Protein AF-I0Z6I1-F1 (afdb_monomer_lite)

Secondary structure (DSSP, 8-state):
-TTTTTHHHHHHH-TT--EEEETTTHHHHTTSS-GGGS--SSHHHHHHHHHSPP------GGGEEEEPPPS---S--TT-----EEEGGG-EETTSPPPTTSPPTTTEEEEE-TTSSTT-EEEEETTTTEEE-TTSSEEE--B-TTS-B---EEEPPPGGG-S-HHHHHHHHHHHHTS--SEE--SSBSSS-EEHHHHHHHHHHHTSTTSTT-

InterPro domains:
  IPR036866 Ribonuclease Z/Hydroxyacylglutathione hydrolase-like [G3DSA:3.60.15.10] (1-207)
  IPR036866 Ribonuclease Z/Hydroxyacylglutathione hydrolase-like [SSF56281] (2-192)

Organism: Coccomyxa subellipsoidea (strain C-169) (NCBI:txid574566)

Sequence (213 aa):
MDHVGSLPALLEAFPQAQVAMHILEAPYAVGGVSYAAVPADNWAYTIMHRLAPDTHLHLPVHRLLFLALKEDRTRLELTSFLCERGDVSEAKGAAGQAPAWVPPAGLLEYVHVPGHSPGHVAFLHRPSSSLLPADVIVNIGGGGYFGLHTPPKLGLPPAGSTYNLTQEASDWRALAELDFATAYPSHDVGTGVPKAAIVTFAKKLASPATLIS

Structure (mmCIF, N/CA/C/O backbone):
data_AF-I0Z6I1-F1
#
_entry.id   AF-I0Z6I1-F1
#
loop_
_atom_site.group_PDB
_atom_site.id
_atom_site.type_symbol
_atom_site.label_atom_id
_atom_site.label_alt_id
_atom_site.label_comp_id
_atom_site.label_asym_id
_atom_site.label_entity_id
_atom_site.label_seq_id
_atom_site.pdbx_PDB_ins_code
_atom_site.Cartn_x
_atom_site.Cartn_y
_atom_site.Cartn_z
_atom_site.occupancy
_atom_site.B_iso_or_equiv
_atom_site.auth_seq_id
_atom_site.auth_comp_id
_atom_site.auth_asym_id
_atom_site.auth_atom_id
_atom_site.pdbx_PDB_model_num
ATOM 1 N N . MET A 1 1 ? -2.847 11.900 -1.806 1.00 61.81 1 MET A N 1
ATOM 2 C CA . MET A 1 1 ? -4.023 12.724 -1.394 1.00 61.81 1 MET A CA 1
ATOM 3 C C . MET A 1 1 ? -5.323 12.059 -1.825 1.00 61.81 1 MET A C 1
ATOM 5 O O . MET A 1 1 ? -6.193 11.781 -1.008 1.00 61.81 1 MET A O 1
ATOM 9 N N . ASP A 1 2 ? -5.417 11.791 -3.119 1.00 84.44 2 ASP A N 1
ATOM 10 C CA . ASP A 1 2 ? -6.297 10.847 -3.809 1.00 84.44 2 ASP A CA 1
ATOM 11 C C . ASP A 1 2 ? -6.726 9.582 -3.050 1.00 84.44 2 ASP A C 1
ATOM 13 O O . ASP A 1 2 ? -7.875 9.180 -3.212 1.00 84.44 2 ASP A O 1
ATOM 17 N N . HIS A 1 3 ? -5.893 8.984 -2.193 1.00 88.44 3 HIS A N 1
ATOM 18 C CA . HIS A 1 3 ? -6.286 7.770 -1.450 1.00 88.44 3 HIS A CA 1
ATOM 19 C C . HIS A 1 3 ? -7.022 8.015 -0.125 1.00 88.44 3 HIS A C 1
ATOM 21 O O . HIS A 1 3 ? -7.664 7.105 0.394 1.00 88.44 3 HIS A O 1
ATOM 27 N N . VAL A 1 4 ? -6.956 9.231 0.428 1.00 89.69 4 VAL A N 1
ATOM 28 C CA . VAL A 1 4 ? -7.528 9.557 1.753 1.00 89.69 4 VAL A CA 1
ATOM 29 C C . VAL A 1 4 ? -8.513 10.726 1.728 1.00 89.69 4 VAL A C 1
ATOM 31 O O . VAL A 1 4 ? -9.199 10.973 2.718 1.00 89.69 4 VAL A O 1
ATOM 34 N N . GLY A 1 5 ? -8.626 11.440 0.604 1.00 87.31 5 GLY A N 1
ATOM 35 C CA . GLY A 1 5 ? -9.435 12.657 0.494 1.00 87.31 5 GLY A CA 1
ATOM 36 C C . GLY A 1 5 ? -10.934 12.458 0.749 1.00 87.31 5 GLY A C 1
ATOM 37 O O . GLY A 1 5 ? -11.604 13.385 1.195 1.00 87.31 5 GLY A O 1
ATOM 38 N N . SER A 1 6 ? -11.469 11.253 0.524 1.00 90.94 6 SER A N 1
ATOM 39 C CA . SER A 1 6 ? -12.877 10.927 0.796 1.00 90.94 6 SER A CA 1
ATOM 40 C C . SER A 1 6 ? -13.153 10.508 2.244 1.00 90.94 6 SER A C 1
ATOM 42 O O . SER A 1 6 ? -14.321 10.404 2.625 1.00 90.94 6 SER A O 1
ATOM 44 N N . LEU A 1 7 ? -12.119 10.275 3.065 1.00 92.56 7 LEU A N 1
ATOM 45 C CA . LEU A 1 7 ? -12.288 9.729 4.414 1.00 92.56 7 LEU A CA 1
ATOM 46 C C . LEU A 1 7 ? -13.206 10.573 5.308 1.00 92.56 7 LEU A C 1
ATOM 48 O O . LEU A 1 7 ? -14.063 9.967 5.947 1.00 92.56 7 LEU A O 1
ATOM 52 N N . PRO A 1 8 ? -13.120 11.919 5.358 1.00 91.06 8 PRO A N 1
ATOM 53 C CA . PRO A 1 8 ? -14.021 12.704 6.203 1.00 91.06 8 PRO A CA 1
ATOM 54 C C . PRO A 1 8 ? -15.501 12.454 5.882 1.00 91.06 8 PRO A C 1
ATOM 56 O O . PRO A 1 8 ? -16.279 12.141 6.782 1.00 91.06 8 PRO A O 1
ATOM 59 N N . ALA A 1 9 ? -15.866 12.487 4.596 1.00 92.75 9 ALA A N 1
ATOM 60 C CA . ALA A 1 9 ? -17.236 12.246 4.145 1.00 92.75 9 ALA A CA 1
ATOM 61 C C . ALA A 1 9 ? -17.689 10.798 4.403 1.00 92.75 9 ALA A C 1
ATOM 63 O O . ALA A 1 9 ? -18.827 10.556 4.803 1.00 92.75 9 ALA A O 1
ATOM 64 N N . LEU A 1 10 ? -16.795 9.818 4.222 1.00 94.00 10 LEU A N 1
ATOM 65 C CA . LEU A 1 10 ? -17.096 8.416 4.519 1.00 94.00 10 LEU A CA 1
ATOM 66 C C . LEU A 1 10 ? -17.299 8.177 6.019 1.00 94.00 10 LEU A C 1
ATOM 68 O O . LEU A 1 10 ? -18.205 7.446 6.401 1.00 94.00 10 LEU A O 1
ATOM 72 N N . LEU A 1 11 ? -16.494 8.788 6.888 1.00 93.88 11 LEU A N 1
ATOM 73 C CA . LEU A 1 11 ? -16.623 8.612 8.337 1.00 93.88 11 LEU A CA 1
ATOM 74 C C . LEU A 1 11 ? -17.863 9.301 8.915 1.00 93.88 11 LEU A C 1
ATOM 76 O O . LEU A 1 11 ? -18.354 8.848 9.956 1.00 93.88 11 LEU A O 1
ATOM 80 N N . GLU A 1 12 ? -18.351 10.353 8.252 1.00 93.75 12 GLU A N 1
ATOM 81 C CA . GLU A 1 12 ? -19.650 10.979 8.513 1.00 93.75 12 GLU A CA 1
ATOM 82 C C . GLU A 1 12 ? -20.804 10.061 8.079 1.00 93.75 12 GLU A C 1
ATOM 84 O O . GLU A 1 12 ? -21.697 9.778 8.876 1.00 93.75 12 GLU A O 1
ATOM 89 N N . ALA A 1 13 ? -20.753 9.527 6.853 1.00 96.50 13 ALA A N 1
ATOM 90 C CA . ALA A 1 13 ? -21.785 8.634 6.318 1.00 96.50 13 ALA A CA 1
ATOM 91 C C . ALA A 1 13 ? -21.837 7.263 7.020 1.00 96.50 13 ALA A C 1
ATOM 93 O O . ALA A 1 13 ? -22.903 6.655 7.125 1.00 96.50 13 ALA A O 1
ATOM 94 N N . PHE A 1 14 ? -20.698 6.782 7.527 1.00 94.44 14 PHE A N 1
ATOM 95 C CA . PHE A 1 14 ? -20.559 5.506 8.228 1.00 94.44 14 PHE A CA 1
ATOM 96 C C . PHE A 1 14 ? -19.964 5.723 9.626 1.00 94.44 14 PHE A C 1
ATOM 98 O O . PHE A 1 14 ? -18.771 5.488 9.838 1.00 94.44 14 PHE A O 1
ATOM 105 N N . PRO A 1 15 ? -20.774 6.124 10.626 1.00 91.44 15 PRO A N 1
ATOM 106 C CA . PRO A 1 15 ? -20.277 6.506 11.952 1.00 91.44 15 PRO A CA 1
ATOM 107 C C . PRO A 1 15 ? -19.523 5.404 12.708 1.00 91.44 15 PRO A C 1
ATOM 109 O O . PRO A 1 15 ? -18.727 5.700 13.595 1.00 91.44 15 PRO A O 1
ATOM 112 N N . GLN A 1 16 ? -19.761 4.136 12.363 1.00 89.25 16 GLN A N 1
ATOM 113 C CA . GLN A 1 16 ? -19.104 2.979 12.978 1.00 89.25 16 GLN A CA 1
ATOM 114 C C . GLN A 1 16 ? -17.837 2.525 12.239 1.00 89.25 16 GLN A C 1
ATOM 116 O O . GLN A 1 16 ? -17.086 1.712 12.774 1.00 89.25 16 GLN A O 1
ATOM 121 N N . ALA A 1 17 ? -17.583 3.027 11.025 1.00 90.75 17 ALA A N 1
ATOM 122 C CA . ALA A 1 17 ? -16.398 2.646 10.261 1.00 90.75 17 ALA A CA 1
ATOM 123 C C . ALA A 1 17 ? -15.128 3.131 10.968 1.00 90.75 17 ALA A C 1
ATOM 125 O O . ALA A 1 17 ? -15.103 4.241 11.498 1.00 90.75 17 ALA A O 1
ATOM 126 N N . GLN A 1 18 ? -14.062 2.338 10.948 1.00 91.19 18 GLN A N 1
ATOM 127 C CA . GLN A 1 18 ? -12.739 2.772 11.403 1.00 91.19 18 GLN A CA 1
ATOM 128 C C . GLN A 1 18 ? -11.749 2.647 10.247 1.00 91.19 18 GLN A C 1
ATOM 130 O O . GLN A 1 18 ? -11.996 1.936 9.273 1.00 91.19 18 GLN A O 1
ATOM 135 N N . VAL A 1 19 ? -10.637 3.362 10.353 1.00 92.31 19 VAL A N 1
ATOM 136 C CA . VAL A 1 19 ? -9.602 3.439 9.324 1.00 92.31 19 VAL A CA 1
ATOM 137 C C . VAL A 1 19 ? -8.389 2.665 9.809 1.00 92.31 19 VAL A C 1
ATOM 139 O O . VAL A 1 19 ? -7.773 3.047 10.802 1.00 92.31 19 VAL A O 1
ATOM 142 N N . ALA A 1 20 ? -8.052 1.583 9.112 1.00 92.06 20 ALA A N 1
ATOM 143 C CA . ALA A 1 20 ? -6.794 0.881 9.324 1.00 92.06 20 ALA A CA 1
ATOM 144 C C . ALA A 1 20 ? -5.672 1.569 8.537 1.00 92.06 20 ALA A C 1
ATOM 146 O O . ALA A 1 20 ? -5.826 1.830 7.346 1.00 92.06 20 ALA A O 1
ATOM 147 N N . MET A 1 21 ? -4.554 1.863 9.197 1.00 92.19 21 MET A N 1
ATOM 148 C CA . MET A 1 21 ? -3.367 2.459 8.579 1.00 92.19 21 MET A CA 1
ATOM 149 C C . MET A 1 21 ? -2.099 2.050 9.323 1.00 92.19 21 MET A C 1
ATOM 151 O O . MET A 1 21 ? -2.151 1.636 10.482 1.00 92.19 21 MET A O 1
ATOM 155 N N . HIS A 1 22 ? -0.946 2.200 8.680 1.00 92.75 22 HIS A N 1
ATOM 156 C CA . HIS A 1 22 ? 0.326 2.039 9.369 1.00 92.75 22 HIS A CA 1
ATOM 157 C C . HIS A 1 22 ? 0.535 3.148 10.403 1.00 92.75 22 HIS A C 1
ATOM 159 O O . HIS A 1 22 ? 0.185 4.306 10.167 1.00 92.75 22 HIS A O 1
ATOM 165 N N . ILE A 1 23 ? 1.163 2.818 11.533 1.00 90.31 23 ILE A N 1
ATOM 166 C CA . ILE A 1 23 ? 1.409 3.788 12.610 1.00 90.31 23 ILE A CA 1
ATOM 167 C C . ILE A 1 23 ? 2.234 5.003 12.152 1.00 90.31 23 ILE A C 1
ATOM 169 O O . ILE A 1 23 ? 2.023 6.108 12.644 1.00 90.31 23 ILE A O 1
ATOM 173 N N . LEU A 1 24 ? 3.129 4.823 11.174 1.00 91.62 24 LEU A N 1
ATOM 174 C CA . LEU A 1 24 ? 3.938 5.918 10.621 1.00 91.62 24 LEU A CA 1
ATOM 175 C C . LEU A 1 24 ? 3.134 6.896 9.753 1.00 91.62 24 LEU A C 1
ATOM 177 O O . LEU A 1 24 ? 3.597 8.012 9.538 1.00 91.62 24 LEU A O 1
ATOM 181 N N . GLU A 1 25 ? 1.936 6.515 9.302 1.00 91.88 25 GLU A N 1
ATOM 182 C CA . GLU A 1 25 ? 1.050 7.409 8.548 1.00 91.88 25 GLU A CA 1
ATOM 183 C C . GLU A 1 25 ? 0.168 8.261 9.471 1.00 91.88 25 GLU A C 1
ATOM 185 O O . GLU A 1 25 ? -0.295 9.342 9.101 1.00 91.88 25 GLU A O 1
ATOM 190 N N . ALA A 1 26 ? -0.029 7.803 10.711 1.00 90.12 26 ALA A N 1
ATOM 191 C CA . ALA A 1 26 ? -0.922 8.432 11.675 1.00 90.12 26 ALA A CA 1
ATOM 192 C C . ALA A 1 26 ? -0.645 9.930 11.910 1.00 90.12 26 ALA A C 1
ATOM 194 O O . ALA A 1 26 ? -1.614 10.691 11.912 1.00 90.12 26 ALA A O 1
ATOM 195 N N . PRO A 1 27 ? 0.615 10.404 12.060 1.00 90.44 27 PRO A N 1
ATOM 196 C CA . PRO A 1 27 ? 0.889 11.823 12.297 1.00 90.44 27 PRO A CA 1
ATOM 197 C C . PRO A 1 27 ? 0.387 12.747 11.180 1.00 90.44 27 PRO A C 1
ATOM 199 O O . PRO A 1 27 ? -0.021 13.873 11.465 1.00 90.44 27 PRO A O 1
ATOM 202 N N . TYR A 1 28 ? 0.372 12.272 9.932 1.00 90.62 28 TYR A N 1
ATOM 203 C CA . TYR A 1 28 ? -0.129 13.023 8.778 1.00 90.62 28 TYR A CA 1
ATOM 204 C C . TYR A 1 28 ? -1.659 12.992 8.716 1.00 90.62 28 TYR A C 1
ATOM 206 O O . TYR A 1 28 ? -2.303 14.004 8.453 1.00 90.62 28 TYR A O 1
ATOM 214 N N . ALA A 1 29 ? -2.261 11.842 9.031 1.00 89.94 29 ALA A N 1
ATOM 215 C CA . ALA A 1 29 ? -3.707 11.659 8.964 1.00 89.94 29 ALA A CA 1
ATOM 216 C C . ALA A 1 29 ? -4.491 12.415 10.055 1.00 89.94 29 ALA A C 1
ATOM 218 O O . ALA A 1 29 ? -5.668 12.731 9.868 1.00 89.94 29 ALA A O 1
ATOM 219 N N . VAL A 1 30 ? -3.861 12.689 11.201 1.00 90.38 30 VAL A N 1
ATOM 220 C CA . VAL A 1 30 ? -4.473 13.436 12.319 1.00 90.38 30 VAL A CA 1
ATOM 221 C C . VAL A 1 30 ? -4.145 14.934 12.296 1.00 90.38 30 VAL A C 1
ATOM 223 O O . VAL A 1 30 ? -4.579 15.658 13.190 1.00 90.38 30 VAL A O 1
ATOM 226 N N . GLY A 1 31 ? -3.384 15.397 11.298 1.00 83.31 31 GLY A N 1
ATOM 227 C CA . GLY A 1 31 ? -3.042 16.809 11.111 1.00 83.31 31 GLY A CA 1
ATOM 228 C C . GLY A 1 31 ? -1.860 17.291 11.955 1.00 83.31 31 GLY A C 1
ATOM 229 O O . GLY A 1 31 ? -1.688 18.493 12.144 1.00 83.31 31 GLY A O 1
ATOM 230 N N . GLY A 1 32 ? -1.048 16.373 12.488 1.00 82.19 32 GLY A N 1
ATOM 231 C CA . GLY A 1 32 ? 0.099 16.700 13.338 1.00 82.19 32 GLY A CA 1
ATOM 232 C C . GLY A 1 32 ? 1.390 17.008 12.573 1.00 82.19 32 GLY A C 1
ATOM 233 O O . GLY A 1 32 ? 2.260 17.692 13.112 1.00 82.19 32 GLY A O 1
ATOM 234 N N . VAL A 1 33 ? 1.541 16.502 11.343 1.00 87.50 33 VAL A N 1
ATOM 235 C CA . VAL A 1 33 ? 2.766 16.629 10.533 1.00 87.50 33 VAL A CA 1
ATOM 236 C C . VAL A 1 33 ? 2.420 16.849 9.060 1.00 87.50 33 VAL A C 1
ATOM 238 O O . VAL A 1 33 ? 1.431 16.322 8.559 1.00 87.50 33 VAL A O 1
ATOM 241 N N . SER A 1 34 ? 3.269 17.614 8.373 1.00 89.38 34 SER A N 1
ATOM 242 C CA . SER A 1 34 ? 3.192 17.876 6.935 1.00 89.38 34 SER A CA 1
ATOM 243 C C . SER A 1 34 ? 4.067 16.923 6.125 1.00 89.38 34 SER A C 1
ATOM 245 O O . SER A 1 34 ? 5.235 16.722 6.471 1.00 89.38 34 SER A O 1
ATOM 247 N N . TYR A 1 35 ? 3.575 16.437 4.981 1.00 88.94 35 TYR A N 1
ATOM 248 C CA . TYR A 1 35 ? 4.409 15.688 4.027 1.00 88.94 35 TYR A CA 1
ATOM 249 C C . TYR A 1 35 ? 5.548 16.534 3.439 1.00 88.94 35 TYR A C 1
ATOM 251 O O . TYR A 1 35 ? 6.587 15.991 3.060 1.00 88.94 35 TYR A O 1
ATOM 259 N N . ALA A 1 36 ? 5.410 17.865 3.425 1.00 87.94 36 ALA A N 1
ATOM 260 C CA . ALA A 1 36 ? 6.463 18.779 2.982 1.00 87.94 36 ALA A CA 1
ATOM 261 C C . ALA A 1 36 ? 7.688 18.797 3.915 1.00 87.94 36 ALA A C 1
ATOM 263 O O . ALA A 1 36 ? 8.760 19.257 3.517 1.00 87.94 36 ALA A O 1
ATOM 264 N N . ALA A 1 37 ? 7.540 18.305 5.151 1.00 88.00 37 ALA A N 1
ATOM 265 C CA . ALA A 1 37 ? 8.626 18.191 6.120 1.00 88.00 37 ALA A CA 1
ATOM 266 C C . ALA A 1 37 ? 9.401 16.863 6.015 1.00 88.00 37 ALA A C 1
ATOM 268 O O . ALA A 1 37 ? 10.413 16.700 6.697 1.00 88.00 37 ALA A O 1
ATOM 269 N N . VAL A 1 38 ? 8.950 15.920 5.179 1.00 88.94 38 VAL A N 1
ATOM 270 C CA . VAL A 1 38 ? 9.604 14.618 5.006 1.00 88.94 38 VAL A CA 1
ATOM 271 C C . VAL A 1 38 ? 10.909 14.795 4.219 1.00 88.94 38 VAL A C 1
ATOM 273 O O . VAL A 1 38 ? 10.877 15.332 3.109 1.00 88.94 38 VAL A O 1
ATOM 276 N N . PRO A 1 39 ? 12.066 14.349 4.747 1.00 89.75 39 PRO A N 1
ATOM 277 C CA . PRO A 1 39 ? 13.317 14.363 3.997 1.00 89.75 39 PRO A CA 1
ATOM 278 C C . PRO A 1 39 ? 13.224 13.441 2.779 1.00 89.75 39 PRO A C 1
ATOM 280 O O . PRO A 1 39 ? 13.029 12.238 2.939 1.00 89.75 39 PRO A O 1
ATOM 283 N N . ALA A 1 40 ? 13.380 13.998 1.578 1.00 90.00 40 ALA A N 1
ATOM 284 C CA . ALA A 1 40 ? 13.278 13.260 0.322 1.00 90.00 40 ALA A CA 1
ATOM 285 C C . ALA A 1 40 ? 14.647 13.017 -0.331 1.00 90.00 40 ALA A C 1
ATOM 287 O O . ALA A 1 40 ? 15.552 13.847 -0.221 1.00 90.00 40 ALA A O 1
ATOM 288 N N . ASP A 1 41 ? 14.780 11.903 -1.055 1.00 90.75 41 ASP A N 1
ATOM 289 C CA . ASP A 1 41 ? 15.973 11.565 -1.846 1.00 90.75 41 ASP A CA 1
ATOM 290 C C . ASP A 1 41 ? 15.975 12.209 -3.243 1.00 90.75 41 ASP A C 1
ATOM 292 O O . ASP A 1 41 ? 16.955 12.110 -3.983 1.00 90.75 41 ASP A O 1
ATOM 296 N N . ASN A 1 42 ? 14.891 12.904 -3.600 1.00 87.00 42 ASN A N 1
ATOM 297 C CA . ASN A 1 42 ? 14.725 13.547 -4.891 1.00 87.00 42 ASN A CA 1
ATOM 298 C C . ASN A 1 42 ? 14.171 14.976 -4.772 1.00 87.00 42 ASN A C 1
ATOM 300 O O . ASN A 1 42 ? 13.368 15.335 -3.904 1.00 87.00 42 ASN A O 1
ATOM 304 N N . TRP A 1 43 ? 14.633 15.828 -5.686 1.00 89.50 43 TRP A N 1
ATOM 305 C CA . TRP A 1 43 ? 14.298 17.249 -5.694 1.00 89.50 43 TRP A CA 1
ATOM 306 C C . TRP A 1 43 ? 12.864 17.509 -6.172 1.00 89.50 43 TRP A C 1
ATOM 308 O O . TRP A 1 43 ? 12.259 18.493 -5.750 1.00 89.50 43 TRP A O 1
ATOM 318 N N . ALA A 1 44 ? 12.323 16.639 -7.034 1.00 91.12 44 ALA A N 1
ATOM 319 C CA . ALA A 1 44 ? 10.994 16.796 -7.615 1.00 91.12 44 ALA A CA 1
ATOM 320 C C . ALA A 1 44 ? 9.919 16.791 -6.522 1.00 91.12 44 ALA A C 1
ATOM 322 O O . ALA A 1 44 ? 9.118 17.723 -6.462 1.00 91.12 44 ALA A O 1
ATOM 323 N N . TYR A 1 45 ? 9.970 15.813 -5.612 1.00 90.81 45 TYR A N 1
ATOM 324 C CA . TYR A 1 45 ? 9.120 15.763 -4.424 1.00 90.81 45 TYR A CA 1
ATOM 325 C C . TYR A 1 45 ? 9.251 17.031 -3.577 1.00 90.81 45 TYR A C 1
ATOM 327 O O . TYR A 1 45 ? 8.259 17.687 -3.257 1.00 90.81 45 TYR A O 1
ATOM 335 N N . THR A 1 46 ? 10.493 17.424 -3.266 1.00 89.06 46 THR A N 1
ATOM 336 C CA . THR A 1 46 ? 10.775 18.591 -2.415 1.00 89.06 46 THR A CA 1
ATOM 337 C C . THR A 1 46 ? 10.167 19.876 -2.982 1.00 89.06 46 THR A C 1
ATOM 339 O O . THR A 1 46 ? 9.627 20.688 -2.233 1.00 89.06 46 THR A O 1
ATOM 342 N N . ILE A 1 47 ? 10.251 20.085 -4.299 1.00 90.00 47 ILE A N 1
ATOM 343 C CA . ILE A 1 47 ? 9.667 21.265 -4.947 1.00 90.00 47 ILE A CA 1
ATOM 344 C C . ILE A 1 47 ? 8.143 21.167 -4.969 1.00 90.00 47 ILE A C 1
ATOM 346 O O . ILE A 1 47 ? 7.477 22.120 -4.566 1.00 90.00 47 ILE A O 1
ATOM 350 N N . MET A 1 48 ? 7.591 20.030 -5.399 1.00 87.44 48 MET A N 1
ATOM 351 C CA . MET A 1 48 ? 6.143 19.857 -5.515 1.00 87.44 48 MET A CA 1
ATOM 352 C C . MET A 1 48 ? 5.441 20.067 -4.174 1.00 87.44 48 MET A C 1
ATOM 354 O O . MET A 1 48 ? 4.510 20.862 -4.107 1.00 87.44 48 MET A O 1
ATOM 358 N N . HIS A 1 49 ? 5.926 19.461 -3.090 1.00 85.25 49 HIS A N 1
ATOM 359 C CA . HIS A 1 49 ? 5.297 19.593 -1.773 1.00 85.25 49 HIS A CA 1
ATOM 360 C C . HIS A 1 49 ? 5.530 20.944 -1.084 1.00 85.25 49 HIS A C 1
ATOM 362 O O . HIS A 1 49 ? 4.788 21.289 -0.171 1.00 85.25 49 HIS A O 1
ATOM 368 N N . ARG A 1 50 ? 6.516 21.743 -1.514 1.00 84.25 50 ARG A N 1
ATOM 369 C CA . ARG A 1 50 ? 6.653 23.137 -1.049 1.00 84.25 50 ARG A CA 1
ATOM 370 C C . ARG A 1 50 ? 5.692 24.096 -1.743 1.00 84.25 50 ARG A C 1
ATOM 372 O O . ARG A 1 50 ? 5.392 25.149 -1.190 1.00 84.25 50 ARG A O 1
ATOM 379 N N . LEU A 1 51 ? 5.278 23.771 -2.966 1.00 84.88 51 LEU A N 1
ATOM 380 C CA . LEU A 1 51 ? 4.397 24.611 -3.777 1.00 84.88 51 LEU A CA 1
ATOM 381 C C . LEU A 1 51 ? 2.931 24.181 -3.683 1.00 84.88 51 LEU A C 1
ATOM 383 O O . LEU A 1 51 ? 2.038 25.015 -3.822 1.00 84.88 51 LEU A O 1
ATOM 387 N N . ALA A 1 52 ? 2.680 22.892 -3.466 1.00 80.00 52 ALA A N 1
ATOM 388 C CA . ALA A 1 52 ? 1.346 22.356 -3.285 1.00 80.00 52 ALA A CA 1
ATOM 389 C C . ALA A 1 52 ? 0.821 22.686 -1.878 1.00 80.00 52 ALA A C 1
ATOM 391 O O . ALA A 1 52 ? 1.576 22.608 -0.906 1.00 80.00 52 ALA A O 1
ATOM 392 N N . PRO A 1 53 ? -0.471 23.029 -1.744 1.00 75.38 53 PRO A N 1
ATOM 393 C CA . PRO A 1 53 ? -1.092 23.141 -0.438 1.00 75.38 53 PRO A CA 1
ATOM 394 C C . PRO A 1 53 ? -1.027 21.791 0.273 1.00 75.38 53 PRO A C 1
ATOM 396 O O . PRO A 1 53 ? -1.312 20.744 -0.315 1.00 75.38 53 PRO A O 1
ATOM 399 N N . ASP A 1 54 ? -0.648 21.831 1.545 1.00 75.06 54 ASP A N 1
ATOM 400 C CA . ASP A 1 54 ? -0.620 20.631 2.359 1.00 75.06 54 ASP A CA 1
ATOM 401 C C . ASP A 1 54 ? -2.038 20.145 2.654 1.00 75.06 54 ASP A C 1
ATOM 403 O O . ASP A 1 54 ? -3.005 20.912 2.716 1.00 75.06 54 ASP A O 1
ATOM 407 N N . THR A 1 55 ? -2.165 18.837 2.826 1.00 68.06 55 THR A N 1
ATOM 408 C CA . THR A 1 55 ? -3.460 18.221 3.095 1.00 68.06 55 THR A CA 1
ATOM 409 C C . THR A 1 55 ? -3.616 18.058 4.581 1.00 68.06 55 THR A C 1
ATOM 411 O O . THR A 1 55 ? -3.099 17.123 5.182 1.00 68.06 55 THR A O 1
ATOM 414 N N . HIS A 1 56 ? -4.371 18.964 5.180 1.00 73.94 56 HIS A N 1
ATOM 415 C CA . HIS A 1 56 ? -4.667 18.886 6.599 1.00 73.94 56 HIS A CA 1
ATOM 416 C C . HIS A 1 56 ? -5.855 17.953 6.839 1.00 73.94 56 HIS A C 1
ATOM 418 O O . HIS A 1 56 ? -6.982 18.389 7.090 1.00 73.94 56 HIS A O 1
ATOM 424 N N . LEU A 1 57 ? -5.605 16.648 6.727 1.00 84.81 57 LEU A N 1
ATOM 425 C CA . LEU A 1 57 ? -6.555 15.652 7.196 1.00 84.81 57 LEU A CA 1
ATOM 426 C C . LEU A 1 57 ? -6.587 15.690 8.729 1.00 84.81 57 LEU A C 1
ATOM 428 O O . LEU A 1 57 ? -5.549 15.768 9.374 1.00 84.81 57 LEU A O 1
ATOM 432 N N . HIS A 1 58 ? -7.784 15.652 9.307 1.00 90.00 58 HIS A N 1
ATOM 433 C CA . HIS A 1 58 ? -7.977 15.643 10.756 1.00 90.00 58 HIS A CA 1
ATOM 434 C C . HIS A 1 58 ? -8.870 14.470 11.133 1.00 90.00 58 HIS A C 1
ATOM 436 O O . HIS A 1 58 ? -10.053 14.632 11.443 1.00 90.00 58 HIS A O 1
ATOM 442 N N . LEU A 1 59 ? -8.317 13.260 11.051 1.00 91.31 59 LEU A N 1
ATOM 443 C CA . LEU A 1 59 ? -9.051 12.084 11.486 1.00 91.31 59 LEU A CA 1
ATOM 444 C C . LEU A 1 59 ? -9.099 12.020 13.017 1.00 91.31 59 LEU A C 1
ATOM 446 O O . LEU A 1 59 ? -8.072 12.168 13.684 1.00 91.31 59 LEU A O 1
ATOM 450 N N . PRO A 1 60 ? -10.270 11.747 13.606 1.00 90.75 60 PRO A N 1
ATOM 451 C CA . PRO A 1 60 ? -10.356 11.493 15.035 1.00 90.75 60 PRO A CA 1
ATOM 452 C C . PRO A 1 60 ? -9.605 10.202 15.401 1.00 90.75 60 PRO A C 1
ATOM 454 O O . PRO A 1 60 ? -9.928 9.124 14.906 1.00 90.75 60 PRO A O 1
ATOM 457 N N . VAL A 1 61 ? -8.649 10.294 16.331 1.00 89.50 61 VAL A N 1
ATOM 458 C CA . VAL A 1 61 ? -7.770 9.180 16.754 1.00 89.50 61 VAL A CA 1
ATOM 459 C C . VAL A 1 61 ? -8.545 7.920 17.165 1.00 89.50 61 VAL A C 1
ATOM 461 O O . VAL A 1 61 ? -8.120 6.807 16.875 1.00 89.50 61 VAL A O 1
ATOM 464 N N . HIS A 1 62 ? -9.716 8.070 17.791 1.00 89.88 62 HIS A N 1
ATOM 465 C CA . HIS A 1 62 ? -10.553 6.933 18.196 1.00 89.88 62 HIS A CA 1
ATOM 466 C C . HIS A 1 62 ? -11.143 6.140 17.011 1.00 89.88 62 HIS A C 1
ATOM 468 O O . HIS A 1 62 ? -11.654 5.038 17.203 1.00 89.88 62 HIS A O 1
ATOM 474 N N . ARG A 1 63 ? -11.086 6.685 15.787 1.00 90.81 63 ARG A N 1
ATOM 475 C CA . ARG A 1 63 ? -11.487 6.010 14.544 1.00 90.81 63 ARG A CA 1
ATOM 476 C C . ARG A 1 63 ? -10.311 5.328 13.843 1.00 90.81 63 ARG A C 1
ATOM 478 O O . ARG A 1 63 ? -10.524 4.782 12.768 1.00 90.81 63 ARG A O 1
ATOM 485 N N . LEU A 1 64 ? -9.102 5.352 14.405 1.00 91.19 64 LEU A N 1
ATOM 486 C CA . LEU A 1 64 ? -7.923 4.733 13.800 1.00 91.19 64 LEU A CA 1
ATOM 487 C C . LEU A 1 64 ? -7.657 3.345 14.386 1.00 91.19 64 LEU A C 1
ATOM 489 O O . LEU A 1 64 ? -7.755 3.140 15.598 1.00 91.19 64 LEU A O 1
ATOM 493 N N . LEU A 1 65 ? -7.293 2.414 13.506 1.00 91.38 65 LEU A N 1
ATOM 494 C CA . LEU A 1 65 ? -6.674 1.133 13.822 1.00 91.38 65 LEU A CA 1
ATOM 495 C C . LEU A 1 65 ? -5.253 1.148 13.268 1.00 91.38 65 LEU A C 1
ATOM 497 O O . LEU A 1 65 ? -5.040 1.452 12.095 1.00 91.38 65 LEU A O 1
ATOM 501 N N . PHE A 1 66 ? -4.285 0.808 14.106 1.00 90.75 66 PHE A N 1
ATOM 502 C CA . PHE A 1 66 ? -2.884 0.808 13.727 1.00 90.75 66 PHE A CA 1
ATOM 503 C C . PHE A 1 66 ? -2.440 -0.594 13.341 1.00 90.75 66 PHE A C 1
ATOM 505 O O . PHE A 1 66 ? -2.567 -1.539 14.124 1.00 90.75 66 PHE A O 1
ATOM 512 N N . LEU A 1 67 ? -1.895 -0.698 12.133 1.00 89.88 67 LEU A N 1
ATOM 513 C CA . LEU A 1 67 ? -1.039 -1.802 11.727 1.00 89.88 67 LEU A CA 1
ATOM 514 C C . LEU A 1 67 ? 0.295 -1.592 12.451 1.00 89.88 67 LEU A C 1
ATOM 516 O O . LEU A 1 67 ? 0.914 -0.529 12.327 1.00 89.88 67 LEU A O 1
ATOM 520 N N . ALA A 1 68 ? 0.640 -2.543 13.316 1.00 72.38 68 ALA A N 1
ATOM 521 C CA . ALA A 1 68 ? 1.688 -2.380 14.310 1.00 72.38 68 ALA A CA 1
ATOM 522 C C . ALA A 1 68 ? 3.085 -2.628 13.731 1.00 72.38 68 ALA A C 1
ATOM 524 O O . ALA A 1 68 ? 3.271 -3.435 12.824 1.00 72.38 68 ALA A O 1
ATOM 525 N N . LEU A 1 69 ? 4.062 -1.963 14.345 1.00 60.38 69 LEU A N 1
ATOM 526 C CA . LEU A 1 69 ? 5.444 -2.420 14.377 1.00 60.38 69 LEU A CA 1
ATOM 527 C C . LEU A 1 69 ? 5.480 -3.616 15.336 1.00 60.38 69 LEU A C 1
ATOM 529 O O . LEU A 1 69 ? 4.988 -3.482 16.462 1.00 60.38 69 LEU A O 1
ATOM 533 N N . LYS A 1 70 ? 6.047 -4.766 14.953 1.00 54.75 70 LYS A N 1
ATOM 534 C CA . LYS A 1 70 ? 6.322 -5.840 15.931 1.00 54.75 70 LYS A CA 1
ATOM 535 C C . LYS A 1 70 ? 7.037 -5.237 17.151 1.00 54.75 70 LYS A C 1
ATOM 537 O O . LYS A 1 70 ? 8.014 -4.511 16.979 1.00 54.75 70 LYS A O 1
ATOM 542 N N . GLU A 1 71 ? 6.537 -5.539 18.356 1.00 46.78 71 GLU A N 1
ATOM 543 C CA . GLU A 1 71 ? 6.795 -4.872 19.655 1.00 46.78 71 GLU A CA 1
ATOM 544 C C . GLU A 1 71 ? 8.275 -4.688 20.077 1.00 46.78 71 GLU A C 1
ATOM 546 O O . GLU A 1 71 ? 8.545 -4.059 21.097 1.00 46.78 71 GLU A O 1
ATOM 551 N N . ASP A 1 72 ? 9.253 -5.149 19.297 1.00 41.53 72 ASP A N 1
ATOM 552 C CA . ASP A 1 72 ? 10.676 -5.168 19.652 1.00 41.53 72 ASP A CA 1
ATOM 553 C C . ASP A 1 72 ? 11.559 -4.226 18.806 1.00 41.53 72 ASP A C 1
ATOM 555 O O . ASP A 1 72 ? 12.694 -4.538 18.445 1.00 41.53 72 ASP A O 1
ATOM 559 N N . ARG A 1 73 ? 11.049 -3.038 18.449 1.00 46.28 73 ARG A N 1
ATOM 560 C CA . ARG A 1 73 ? 11.858 -1.967 17.826 1.00 46.28 73 ARG A CA 1
ATOM 561 C C . ARG A 1 73 ? 11.812 -0.657 18.608 1.00 46.28 73 ARG A C 1
ATOM 563 O O . ARG A 1 73 ? 11.658 0.422 18.045 1.00 46.28 73 ARG A O 1
ATOM 570 N N . THR A 1 74 ? 12.072 -0.736 19.914 1.00 36.62 74 THR A N 1
ATOM 571 C CA . THR A 1 74 ? 12.382 0.427 20.780 1.00 36.62 74 THR A CA 1
ATOM 572 C C . THR A 1 74 ? 13.658 1.187 20.372 1.00 36.62 74 THR A C 1
ATOM 574 O O . THR A 1 74 ? 14.029 2.180 20.997 1.00 36.62 74 THR A O 1
ATOM 577 N N . ARG A 1 75 ? 14.310 0.783 19.277 1.00 38.50 75 ARG A N 1
ATOM 578 C CA . ARG A 1 75 ? 15.393 1.502 18.614 1.00 38.50 75 ARG A CA 1
ATOM 579 C C . ARG A 1 75 ? 15.026 1.697 17.142 1.00 38.50 75 ARG A C 1
ATOM 581 O O . ARG A 1 75 ? 15.175 0.787 16.331 1.00 38.50 75 ARG A O 1
ATOM 588 N N . LEU A 1 76 ? 14.548 2.894 16.802 1.00 41.34 76 LEU A N 1
ATOM 589 C CA . LEU A 1 76 ? 14.476 3.396 15.427 1.00 41.34 76 LEU A CA 1
ATOM 590 C C . LEU A 1 76 ? 15.907 3.584 14.892 1.00 41.34 76 LEU A C 1
ATOM 592 O O . LEU A 1 76 ? 16.387 4.704 14.740 1.00 41.34 76 LEU A O 1
ATOM 596 N N . GLU A 1 77 ? 16.623 2.492 14.633 1.00 38.78 77 GLU A N 1
ATOM 597 C CA . GLU A 1 77 ? 17.750 2.550 13.711 1.00 38.78 77 GLU A CA 1
ATOM 598 C C . GLU A 1 77 ? 17.169 2.526 12.295 1.00 38.78 77 GLU A C 1
ATOM 600 O O . GLU A 1 77 ? 16.823 1.483 11.746 1.00 38.78 77 GLU A O 1
ATOM 605 N N . LEU A 1 78 ? 17.029 3.729 11.730 1.00 44.47 78 LEU A N 1
ATOM 606 C CA . LEU A 1 78 ? 16.597 4.075 10.365 1.00 44.47 78 LEU A CA 1
ATOM 607 C C . LEU A 1 78 ? 17.456 3.447 9.240 1.00 44.47 78 LEU A C 1
ATOM 609 O O . LEU A 1 78 ? 17.457 3.931 8.113 1.00 44.47 78 LEU A O 1
ATOM 613 N N . THR A 1 79 ? 18.244 2.414 9.530 1.00 35.97 79 THR A N 1
ATOM 614 C CA . THR A 1 79 ? 19.368 1.967 8.696 1.00 35.97 79 THR A CA 1
ATOM 615 C C . THR A 1 79 ? 19.185 0.574 8.095 1.00 35.97 79 THR A C 1
ATOM 617 O O . THR A 1 79 ? 19.997 0.171 7.267 1.00 35.97 79 THR A O 1
ATOM 620 N N . SER A 1 80 ? 18.103 -0.148 8.416 1.00 39.94 80 SER A N 1
ATOM 621 C CA . SER A 1 80 ? 17.713 -1.345 7.655 1.00 39.94 80 SER A CA 1
ATOM 622 C C . SER A 1 80 ? 16.199 -1.404 7.437 1.00 39.94 80 SER A C 1
ATOM 624 O O . SER A 1 80 ? 15.431 -1.896 8.266 1.00 39.94 80 SER A O 1
ATOM 626 N N . PHE A 1 81 ? 15.761 -0.889 6.287 1.00 48.41 81 PHE A N 1
ATOM 627 C CA . PHE A 1 81 ? 14.394 -1.025 5.780 1.00 48.41 81 PHE A CA 1
ATOM 628 C C . PHE A 1 81 ? 14.152 -2.470 5.320 1.00 48.41 81 PHE A C 1
ATOM 630 O O . PHE A 1 81 ? 14.027 -2.769 4.135 1.00 48.41 81 PHE A O 1
ATOM 637 N N . LEU A 1 82 ? 14.151 -3.408 6.267 1.00 51.94 82 LEU A N 1
ATOM 638 C CA . LEU A 1 82 ? 13.539 -4.709 6.043 1.00 51.94 82 LEU A CA 1
ATOM 639 C C . LEU A 1 82 ? 12.039 -4.464 5.904 1.00 51.94 82 LEU A C 1
ATOM 641 O O . LEU A 1 82 ? 11.421 -3.955 6.835 1.00 51.94 82 LEU A O 1
ATOM 645 N N . CYS A 1 83 ? 11.499 -4.807 4.737 1.00 63.44 83 CYS A N 1
ATOM 646 C CA . CYS A 1 83 ? 10.079 -4.763 4.415 1.00 63.44 83 CYS A CA 1
ATOM 647 C C . CYS A 1 83 ? 9.290 -5.529 5.493 1.00 63.44 83 CYS A C 1
ATOM 649 O O . CYS A 1 83 ? 9.311 -6.763 5.536 1.00 63.44 83 CYS A O 1
ATOM 651 N N . GLU A 1 84 ? 8.685 -4.794 6.428 1.00 83.38 84 GLU A N 1
ATOM 652 C CA . GLU A 1 84 ? 7.918 -5.371 7.528 1.00 83.38 84 GLU A CA 1
ATOM 653 C C . GLU A 1 84 ? 6.623 -5.981 6.991 1.00 83.38 84 GLU A C 1
ATOM 655 O O . GLU A 1 84 ? 6.031 -5.482 6.037 1.00 83.38 84 GLU A O 1
ATOM 660 N N . ARG A 1 85 ? 6.192 -7.095 7.583 1.00 88.75 85 ARG A N 1
ATOM 661 C CA . ARG A 1 85 ? 4.960 -7.790 7.209 1.00 88.75 85 ARG A CA 1
ATOM 662 C C . ARG A 1 85 ? 4.226 -8.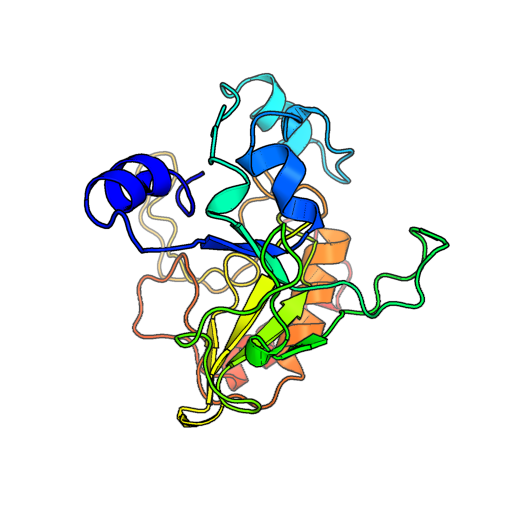240 8.457 1.00 88.75 85 ARG A C 1
ATOM 664 O O . ARG A 1 85 ? 4.862 -8.687 9.417 1.00 88.75 85 ARG A O 1
ATOM 671 N N . GLY A 1 86 ? 2.906 -8.190 8.396 1.00 91.00 86 GLY A N 1
ATOM 672 C CA . GLY A 1 86 ? 2.037 -8.646 9.468 1.00 91.00 86 GLY A CA 1
ATOM 673 C C . GLY A 1 86 ? 0.642 -8.975 8.964 1.00 91.00 86 GLY A C 1
ATOM 674 O O . GLY A 1 86 ? 0.350 -8.896 7.767 1.00 91.00 86 GLY A O 1
ATOM 675 N N . ASP A 1 87 ? -0.217 -9.358 9.895 1.00 93.00 87 ASP A N 1
ATOM 676 C CA . ASP A 1 87 ? -1.598 -9.714 9.607 1.00 93.00 87 ASP A CA 1
ATOM 677 C C . ASP A 1 87 ? -2.539 -8.593 10.057 1.00 93.00 87 ASP A C 1
ATOM 679 O O . ASP A 1 87 ? -2.370 -8.010 11.1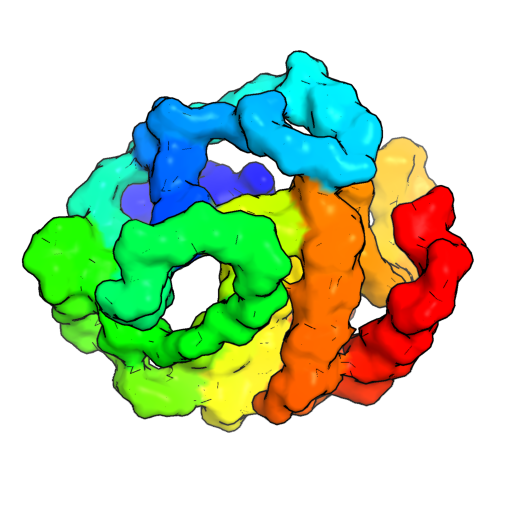29 1.00 93.00 87 ASP A O 1
ATOM 683 N N . VAL A 1 88 ? -3.551 -8.271 9.250 1.00 92.56 88 VAL A N 1
ATOM 684 C CA . VAL A 1 88 ? -4.505 -7.207 9.595 1.00 92.56 88 VAL A CA 1
ATOM 685 C C . VAL A 1 88 ? -5.329 -7.570 10.838 1.00 92.56 88 VAL A C 1
ATOM 687 O O . VAL A 1 88 ? -5.747 -6.663 11.555 1.00 92.56 88 VAL A O 1
ATOM 690 N N . SER A 1 89 ? -5.490 -8.859 11.164 1.00 91.88 89 SER A N 1
ATOM 691 C CA . SER A 1 89 ? -6.105 -9.339 12.418 1.00 91.88 89 SER A CA 1
ATOM 692 C C . SER A 1 89 ? -5.416 -8.831 13.688 1.00 91.88 89 SER A C 1
ATOM 694 O O . SER A 1 89 ? -6.032 -8.764 14.756 1.00 91.88 89 SER A O 1
ATOM 696 N N . GLU A 1 90 ? -4.154 -8.417 13.578 1.00 89.75 90 GLU A N 1
ATOM 697 C CA . GLU A 1 90 ? -3.363 -7.890 14.685 1.00 89.75 90 GLU A CA 1
ATOM 698 C C . GLU A 1 90 ? -3.602 -6.391 14.920 1.00 89.75 90 GLU A C 1
ATOM 700 O O . GLU A 1 90 ? -3.209 -5.874 15.967 1.00 89.75 90 GLU A O 1
ATOM 705 N N . ALA A 1 91 ? -4.291 -5.697 14.004 1.00 88.75 91 ALA A N 1
ATOM 706 C CA . ALA A 1 91 ? -4.525 -4.259 14.081 1.00 88.75 91 ALA A CA 1
ATOM 707 C C . ALA A 1 91 ? -5.261 -3.860 15.369 1.00 88.75 91 ALA A C 1
ATOM 709 O O . ALA A 1 91 ? -6.313 -4.412 15.712 1.00 88.75 91 ALA A O 1
ATOM 710 N N . LYS A 1 92 ? -4.734 -2.855 16.076 1.00 87.00 92 LYS A N 1
ATOM 711 C CA . LYS A 1 92 ? -5.307 -2.365 17.339 1.00 87.00 92 LYS A CA 1
ATOM 712 C C . LYS A 1 92 ? -5.728 -0.910 17.225 1.00 87.00 92 LYS A C 1
ATOM 714 O O . LYS A 1 92 ? -5.010 -0.091 16.660 1.00 87.00 92 LYS A O 1
ATOM 719 N N . GLY A 1 93 ? -6.879 -0.571 17.799 1.00 84.31 93 GLY A N 1
ATOM 720 C CA . GLY A 1 93 ? -7.265 0.826 17.976 1.00 84.31 93 GLY A CA 1
ATOM 721 C C . GLY A 1 93 ? -6.428 1.526 19.043 1.00 84.31 93 GLY A C 1
ATOM 722 O O . GLY A 1 93 ? -5.681 0.887 19.781 1.00 84.31 93 GLY A O 1
ATOM 723 N N . ALA A 1 94 ? -6.620 2.837 19.194 1.00 74.06 94 ALA A N 1
ATOM 724 C CA . ALA A 1 94 ? -5.926 3.637 20.211 1.00 74.06 94 ALA A CA 1
ATOM 725 C C . ALA A 1 94 ? -6.090 3.106 21.655 1.00 74.06 94 ALA A C 1
ATOM 727 O O . ALA A 1 94 ? -5.219 3.313 22.491 1.00 74.06 94 ALA A O 1
ATOM 728 N N . ALA A 1 95 ? -7.184 2.393 21.947 1.00 76.25 95 ALA A N 1
ATOM 729 C CA . ALA A 1 95 ? -7.430 1.744 23.239 1.00 76.25 95 ALA A CA 1
ATOM 730 C C . ALA A 1 95 ? -6.824 0.324 23.362 1.00 76.25 95 ALA A C 1
ATOM 732 O O . ALA A 1 95 ? -7.140 -0.397 24.305 1.00 76.25 95 ALA A O 1
ATOM 733 N N . GLY A 1 96 ? -6.016 -0.122 22.394 1.00 77.25 96 GLY A N 1
ATOM 734 C CA . GLY A 1 96 ? -5.385 -1.449 22.377 1.00 77.25 96 GLY A CA 1
ATOM 735 C C . GLY A 1 96 ? -6.321 -2.609 22.017 1.00 77.25 96 GLY A C 1
ATOM 736 O O . GLY A 1 96 ? -5.905 -3.765 22.018 1.00 77.25 96 GLY A O 1
ATOM 737 N N . GLN A 1 97 ? -7.585 -2.329 21.695 1.00 76.06 97 GLN A N 1
ATOM 738 C CA . GLN A 1 97 ? -8.582 -3.341 21.343 1.00 76.06 97 GLN A CA 1
ATOM 739 C C . GLN A 1 97 ? -8.756 -3.432 19.824 1.00 76.06 97 GLN A C 1
ATOM 741 O O . GLN A 1 97 ? -8.774 -2.412 19.130 1.00 76.06 97 GLN A O 1
ATOM 746 N N . ALA A 1 98 ? -8.887 -4.659 19.317 1.00 79.69 98 ALA A N 1
ATOM 747 C CA . ALA A 1 98 ? -9.282 -4.918 17.936 1.00 79.69 98 ALA A CA 1
ATOM 748 C C . ALA A 1 98 ? -10.816 -5.027 17.870 1.00 79.69 98 ALA A C 1
ATOM 750 O O . ALA A 1 98 ? -11.404 -5.711 18.714 1.00 79.69 98 ALA A O 1
ATOM 751 N N . PRO A 1 99 ? -11.487 -4.364 16.918 1.00 81.31 99 PRO A N 1
ATOM 752 C CA . PRO A 1 99 ? -12.929 -4.491 16.756 1.00 81.31 99 PRO A CA 1
ATOM 753 C C . PRO A 1 99 ? -13.308 -5.869 16.192 1.00 81.31 99 PRO A C 1
ATOM 755 O O . PRO A 1 99 ? -12.513 -6.541 15.544 1.00 81.31 99 PRO A O 1
ATOM 758 N N . ALA A 1 100 ? -14.559 -6.287 16.387 1.00 81.00 100 ALA A N 1
ATOM 759 C CA . ALA A 1 100 ? -15.021 -7.614 15.964 1.00 81.00 100 ALA A CA 1
ATOM 760 C C . ALA A 1 100 ? -15.044 -7.830 14.436 1.00 81.00 100 ALA A C 1
ATOM 762 O O . ALA A 1 100 ? -15.142 -8.966 13.987 1.00 81.00 100 ALA A O 1
ATOM 763 N N . TRP A 1 101 ? -14.994 -6.755 13.642 1.00 82.56 101 TRP A N 1
ATOM 764 C CA . TRP A 1 101 ? -15.041 -6.827 12.180 1.00 82.56 101 TRP A CA 1
ATOM 765 C C . TRP A 1 101 ? -13.662 -6.990 11.529 1.00 82.56 101 TRP A C 1
ATOM 767 O O . TRP A 1 101 ? -13.616 -7.206 10.318 1.00 82.56 101 TRP A O 1
ATOM 777 N N . VAL A 1 102 ? -12.556 -6.884 12.286 1.00 87.25 102 VAL A N 1
ATOM 778 C CA . VAL A 1 102 ? -11.223 -7.123 11.712 1.00 87.25 102 VAL A CA 1
ATOM 779 C C . VAL A 1 102 ? -11.207 -8.524 11.089 1.00 87.25 102 VAL A C 1
ATOM 781 O O . VAL A 1 102 ? -11.710 -9.465 11.712 1.00 87.25 102 VAL A O 1
ATOM 784 N N . PRO A 1 103 ? -10.676 -8.682 9.863 1.00 89.81 103 PRO A N 1
ATOM 785 C CA . PRO A 1 103 ? -10.622 -9.984 9.223 1.00 89.81 103 PRO A CA 1
ATOM 786 C C . PRO A 1 103 ? -9.896 -11.017 10.101 1.00 89.81 103 PRO A C 1
ATOM 788 O O . PRO A 1 103 ? -8.977 -10.659 10.841 1.00 89.81 103 PRO A O 1
ATOM 791 N N . PRO A 1 104 ? -10.289 -12.302 10.029 1.00 91.81 104 PRO A N 1
ATOM 792 C CA . PRO A 1 104 ? -9.575 -13.370 10.713 1.00 91.81 104 PRO A CA 1
ATOM 793 C C . PRO A 1 104 ? -8.134 -13.478 10.207 1.00 91.81 104 PRO A C 1
ATOM 795 O O . PRO A 1 104 ? -7.839 -13.160 9.051 1.00 91.81 104 PRO A O 1
ATOM 798 N N . ALA A 1 105 ? -7.257 -13.987 11.073 1.00 92.81 105 ALA A N 1
ATOM 799 C CA . ALA A 1 105 ? -5.860 -14.225 10.738 1.00 92.81 105 ALA A CA 1
ATOM 800 C C . ALA A 1 105 ? -5.715 -15.098 9.481 1.00 92.81 105 ALA A C 1
ATOM 802 O O . ALA A 1 105 ? -6.446 -16.073 9.289 1.00 92.81 105 ALA A O 1
ATOM 803 N N . GLY A 1 106 ? -4.761 -14.739 8.628 1.00 92.06 106 GLY A N 1
ATOM 804 C CA . GLY A 1 106 ? -4.467 -15.389 7.358 1.00 92.06 106 GLY A CA 1
ATOM 805 C C . GLY A 1 106 ? -5.364 -14.957 6.196 1.00 92.06 106 GLY A C 1
ATOM 806 O O . GLY A 1 106 ? -5.166 -15.448 5.087 1.00 92.06 106 GLY A O 1
ATOM 807 N N . LEU A 1 107 ? -6.342 -14.065 6.402 1.00 95.75 107 LEU A N 1
ATOM 808 C CA . LEU A 1 107 ? -7.190 -13.563 5.314 1.00 95.75 107 LEU A CA 1
ATOM 809 C C . LEU A 1 107 ? -6.520 -12.408 4.563 1.00 95.75 107 LEU A C 1
ATOM 811 O O . LEU A 1 107 ? -6.430 -12.438 3.331 1.00 95.75 107 LEU A O 1
ATOM 815 N N . LEU A 1 108 ? -6.073 -11.391 5.302 1.00 95.94 108 LEU A N 1
ATOM 816 C CA . LEU A 1 108 ? -5.502 -10.164 4.758 1.00 95.94 108 LEU A CA 1
ATOM 817 C C . LEU A 1 108 ? -4.205 -9.835 5.493 1.00 95.94 108 LEU A C 1
ATOM 819 O O . LEU A 1 108 ? -4.213 -9.538 6.685 1.00 95.94 108 LEU A O 1
ATOM 823 N N . GLU A 1 109 ? -3.102 -9.855 4.761 1.00 95.25 109 GLU A N 1
ATOM 824 C CA . GLU A 1 109 ? -1.794 -9.452 5.271 1.00 95.25 109 GLU A CA 1
ATOM 825 C C . GLU A 1 109 ? -1.438 -8.058 4.770 1.00 95.25 109 GLU A C 1
ATOM 827 O O . GLU A 1 109 ? -1.869 -7.657 3.687 1.00 95.25 109 GLU A O 1
ATOM 832 N N . TYR A 1 110 ? -0.625 -7.336 5.535 1.00 94.88 110 TYR A N 1
ATOM 833 C CA . TYR A 1 110 ? -0.021 -6.084 5.095 1.00 94.88 110 TYR A CA 1
ATOM 834 C C . TYR A 1 110 ? 1.491 -6.233 4.945 1.00 94.88 110 TYR A C 1
ATOM 836 O O . TYR A 1 110 ? 2.142 -7.035 5.620 1.00 94.88 110 TYR A O 1
ATOM 844 N N . VAL A 1 111 ? 2.046 -5.429 4.048 1.00 93.81 111 VAL A N 1
ATOM 845 C CA . VAL A 1 111 ? 3.473 -5.328 3.765 1.00 93.81 111 VAL A CA 1
ATOM 846 C C . VAL A 1 111 ? 3.825 -3.843 3.792 1.00 93.81 111 VAL A C 1
ATOM 848 O O . VAL A 1 111 ? 3.248 -3.063 3.037 1.00 93.81 111 VAL A O 1
ATOM 851 N N . HIS A 1 112 ? 4.736 -3.439 4.673 1.00 93.69 112 HIS A N 1
ATOM 852 C CA . HIS A 1 112 ? 5.219 -2.062 4.773 1.00 93.69 112 HIS A CA 1
ATOM 853 C C . HIS A 1 112 ? 6.144 -1.744 3.599 1.00 93.69 112 HIS A C 1
ATOM 855 O O . HIS A 1 112 ? 7.118 -2.461 3.355 1.00 93.69 112 HIS A O 1
ATOM 861 N N . VAL A 1 113 ? 5.809 -0.680 2.871 1.00 94.00 113 VAL A N 1
ATOM 862 C CA . VAL A 1 113 ? 6.441 -0.275 1.607 1.00 94.00 113 VAL A CA 1
ATOM 863 C C . VAL A 1 113 ? 6.711 1.238 1.601 1.00 94.00 113 VAL A C 1
ATOM 865 O O . VAL A 1 113 ? 6.042 1.984 0.892 1.00 94.00 113 VAL A O 1
ATOM 868 N N . PRO A 1 114 ? 7.643 1.725 2.439 1.00 93.56 114 PRO A N 1
ATOM 869 C CA . PRO A 1 114 ? 7.755 3.139 2.786 1.00 93.56 114 PRO A CA 1
ATOM 870 C C . PRO A 1 114 ? 8.330 4.067 1.703 1.00 93.56 114 PRO A C 1
ATOM 872 O O . PRO A 1 114 ? 8.720 5.175 2.039 1.00 93.56 114 PRO A O 1
ATOM 875 N N . GLY A 1 115 ? 8.472 3.678 0.438 1.00 92.88 115 GLY A N 1
ATOM 876 C CA . GLY A 1 115 ? 9.058 4.552 -0.583 1.00 92.88 115 GLY A CA 1
ATOM 877 C C . GLY A 1 115 ? 8.185 5.760 -0.945 1.00 92.88 115 GLY A C 1
ATOM 878 O O . GLY A 1 115 ? 8.674 6.896 -0.978 1.00 92.88 115 GLY A O 1
ATOM 879 N N . HIS A 1 116 ? 6.890 5.533 -1.180 1.00 94.06 116 HIS A N 1
ATOM 880 C CA . HIS A 1 116 ? 5.938 6.570 -1.583 1.00 94.06 116 HIS A CA 1
ATOM 881 C C . HIS A 1 116 ? 5.568 7.518 -0.442 1.00 94.06 116 HIS A C 1
ATOM 883 O O . HIS A 1 116 ? 5.664 8.736 -0.594 1.00 94.06 116 HIS A O 1
ATOM 889 N N . SER A 1 117 ? 5.210 6.963 0.718 1.00 92.94 117 SER A N 1
ATOM 890 C CA . SER A 1 117 ? 4.990 7.698 1.965 1.00 92.94 117 SER A CA 1
ATOM 891 C C . SER A 1 117 ? 5.495 6.889 3.169 1.00 92.94 117 SER A C 1
ATOM 893 O O . SER A 1 117 ? 5.586 5.661 3.087 1.00 92.94 117 SER A O 1
ATOM 895 N N . PRO A 1 118 ? 5.855 7.532 4.299 1.00 92.38 118 PRO A N 1
ATOM 896 C CA . PRO A 1 118 ? 6.514 6.839 5.411 1.00 92.38 118 PRO A CA 1
ATOM 897 C C . PRO A 1 118 ? 5.732 5.648 5.986 1.00 92.38 118 PRO A C 1
ATOM 899 O O . PRO A 1 118 ? 6.330 4.666 6.434 1.00 92.38 118 PRO A O 1
ATOM 902 N N . GLY A 1 119 ? 4.400 5.718 6.005 1.00 92.25 119 GLY A N 1
ATOM 903 C CA . GLY A 1 119 ? 3.512 4.656 6.466 1.00 92.25 119 GLY A CA 1
ATOM 904 C C . GLY A 1 119 ? 2.779 3.924 5.346 1.00 92.25 119 GLY A C 1
ATOM 905 O O . GLY A 1 119 ? 1.739 3.320 5.607 1.00 92.25 119 GLY A O 1
ATOM 906 N N . HIS A 1 120 ? 3.288 3.959 4.116 1.00 94.12 120 HIS A N 1
ATOM 907 C CA . HIS A 1 120 ? 2.637 3.290 2.995 1.00 94.12 120 HIS A CA 1
ATOM 908 C C . HIS A 1 120 ? 2.648 1.767 3.151 1.00 94.12 120 HIS A C 1
ATOM 910 O O . HIS A 1 120 ? 3.640 1.166 3.576 1.00 94.12 120 HIS A O 1
ATOM 916 N N . VAL A 1 121 ? 1.524 1.129 2.826 1.00 95.38 121 VAL A N 1
ATOM 917 C CA . VAL A 1 121 ? 1.333 -0.319 2.975 1.00 95.38 121 VAL A CA 1
ATOM 918 C C . VAL A 1 121 ? 0.662 -0.911 1.746 1.00 95.38 121 VAL A C 1
ATOM 920 O O . VAL A 1 121 ? -0.301 -0.363 1.214 1.00 95.38 121 VAL A O 1
ATOM 923 N N . ALA A 1 122 ? 1.144 -2.078 1.338 1.00 96.56 122 ALA A N 1
ATOM 924 C CA . ALA A 1 122 ? 0.467 -2.950 0.395 1.00 96.56 122 ALA A CA 1
ATOM 925 C C . ALA A 1 122 ? -0.314 -4.024 1.157 1.00 96.56 122 ALA A C 1
ATOM 927 O O . ALA A 1 122 ? 0.104 -4.454 2.233 1.00 96.56 122 ALA A O 1
ATOM 928 N N . PHE A 1 123 ? -1.410 -4.507 0.577 1.00 97.19 123 PHE A N 1
ATOM 929 C CA . PHE A 1 123 ? -2.214 -5.580 1.158 1.00 97.19 123 PHE A CA 1
ATOM 930 C C . PHE A 1 123 ? -2.216 -6.822 0.279 1.00 97.19 123 PHE A C 1
ATOM 932 O O . PHE A 1 123 ? -2.353 -6.736 -0.939 1.00 97.19 123 PHE A O 1
ATOM 939 N N . LEU A 1 124 ? -2.117 -7.994 0.897 1.00 97.38 124 LEU A N 1
ATOM 940 C CA . LEU A 1 124 ? -2.203 -9.283 0.227 1.00 97.38 124 LEU A CA 1
ATOM 941 C C . LEU A 1 124 ? -3.431 -10.038 0.728 1.00 97.38 124 LEU A C 1
ATOM 943 O O . LEU A 1 124 ? -3.470 -10.521 1.859 1.00 97.38 124 LEU A O 1
ATOM 947 N N . HIS A 1 125 ? -4.434 -10.155 -0.138 1.00 97.75 125 HIS A N 1
ATOM 948 C CA . HIS A 1 125 ? -5.624 -10.949 0.126 1.00 97.75 125 HIS A CA 1
ATOM 949 C C . HIS A 1 125 ? -5.358 -12.405 -0.264 1.00 97.75 125 HIS A C 1
ATOM 951 O O . HIS A 1 125 ? -5.278 -12.745 -1.451 1.00 97.75 125 HIS A O 1
ATOM 957 N N . ARG A 1 126 ? -5.202 -13.271 0.741 1.00 96.56 126 ARG A N 1
ATOM 958 C CA . ARG A 1 126 ? -4.782 -14.666 0.552 1.00 96.56 126 ARG A CA 1
ATOM 959 C C . ARG A 1 126 ? -5.785 -15.510 -0.238 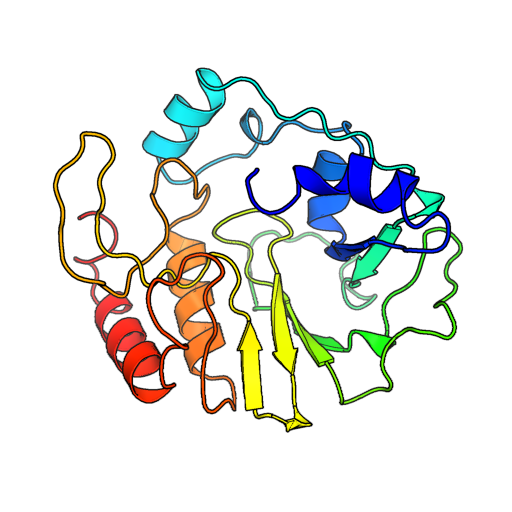1.00 96.56 126 ARG A C 1
ATOM 961 O O . ARG A 1 126 ? -5.338 -16.168 -1.177 1.00 96.56 126 ARG A O 1
ATOM 968 N N . PRO A 1 127 ? -7.107 -15.474 0.039 1.00 97.44 127 PRO A N 1
ATOM 969 C CA . PRO A 1 127 ? -8.060 -16.355 -0.641 1.00 97.44 127 PRO A CA 1
ATOM 970 C C . PRO A 1 127 ? -8.119 -16.171 -2.160 1.00 97.44 127 PRO A C 1
ATOM 972 O O . PRO A 1 127 ? -8.307 -17.142 -2.885 1.00 97.44 127 PRO A O 1
ATOM 975 N N . SER A 1 128 ? -7.963 -14.937 -2.649 1.00 97.38 128 SER A N 1
ATOM 976 C CA . SER A 1 128 ? -7.976 -14.646 -4.090 1.00 97.38 128 SER A CA 1
ATOM 977 C C . SER A 1 128 ? -6.583 -14.497 -4.697 1.00 97.38 128 SER A C 1
ATOM 979 O O . SER A 1 128 ? -6.476 -14.186 -5.882 1.00 97.38 128 SER A O 1
ATOM 981 N N . SER A 1 129 ? -5.526 -14.654 -3.893 1.00 97.75 129 SER A N 1
ATOM 982 C CA . SER A 1 129 ? -4.144 -14.363 -4.288 1.00 97.75 129 SER A CA 1
ATOM 983 C C . SER A 1 129 ? -4.007 -12.981 -4.947 1.00 97.75 129 SER A C 1
ATOM 985 O O . SER A 1 129 ? -3.323 -12.828 -5.961 1.00 97.75 129 SER A O 1
ATOM 987 N N . SER A 1 130 ? -4.691 -11.976 -4.392 1.00 98.06 130 SER A N 1
ATOM 988 C CA . SER A 1 130 ? -4.703 -10.610 -4.924 1.00 98.06 130 SER A CA 1
ATOM 989 C C . SER A 1 130 ? -3.771 -9.715 -4.122 1.00 98.06 130 SER A C 1
ATOM 991 O O . SER A 1 130 ? -3.920 -9.601 -2.907 1.00 98.06 130 SER A O 1
ATOM 993 N N . LEU A 1 131 ? -2.859 -9.036 -4.810 1.00 98.31 131 LEU A N 1
ATOM 994 C CA . LEU A 1 131 ? -2.036 -7.979 -4.233 1.00 98.31 131 LEU A CA 1
ATOM 995 C C . LEU A 1 131 ? -2.694 -6.622 -4.508 1.00 98.31 131 LEU A C 1
ATOM 997 O O . LEU A 1 131 ? -3.024 -6.320 -5.648 1.00 98.31 131 LEU A O 1
ATOM 1001 N N . LEU A 1 132 ? -2.850 -5.790 -3.488 1.00 97.56 132 LEU A N 1
ATOM 1002 C CA . LEU A 1 132 ? -3.188 -4.375 -3.599 1.00 97.56 132 LEU A CA 1
ATOM 1003 C C . LEU A 1 132 ? -1.912 -3.596 -3.247 1.00 97.56 132 LEU A C 1
ATOM 1005 O O . LEU A 1 132 ? -1.649 -3.375 -2.066 1.00 97.56 132 LEU A O 1
ATOM 1009 N N . PRO A 1 133 ? -1.064 -3.253 -4.232 1.00 96.25 133 PRO A N 1
ATOM 1010 C CA . PRO A 1 133 ? 0.274 -2.711 -3.998 1.00 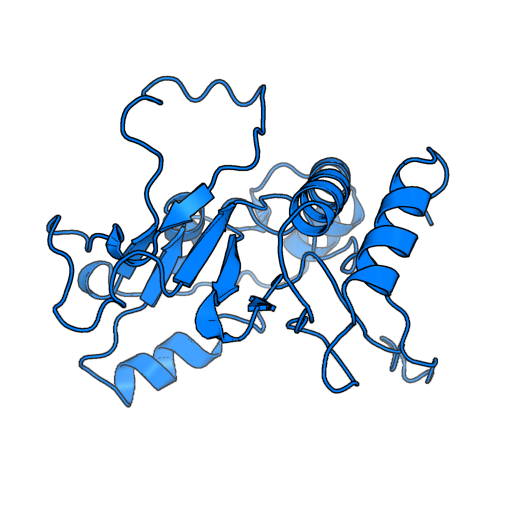96.25 133 PRO A CA 1
ATOM 1011 C C . PRO A 1 133 ? 0.284 -1.215 -3.661 1.00 96.25 133 PRO A C 1
ATOM 1013 O O . PRO A 1 133 ? 1.357 -0.622 -3.589 1.00 96.25 133 PRO A O 1
ATOM 1016 N N . ALA A 1 134 ? -0.894 -0.608 -3.506 1.00 90.31 134 ALA A N 1
ATOM 1017 C CA . ALA A 1 134 ? -1.067 0.831 -3.421 1.00 90.31 134 ALA A CA 1
ATOM 1018 C C . ALA A 1 134 ? -0.354 1.547 -4.591 1.00 90.31 134 ALA A C 1
ATOM 1020 O O . ALA A 1 134 ? -0.521 1.123 -5.739 1.00 90.31 134 ALA A O 1
ATOM 1021 N N . ASP A 1 135 ? 0.436 2.584 -4.304 1.00 93.94 135 ASP A N 1
ATOM 1022 C CA . ASP A 1 135 ? 1.150 3.376 -5.321 1.00 93.94 135 ASP A CA 1
ATOM 1023 C C . ASP A 1 135 ? 2.548 2.867 -5.653 1.00 93.94 135 ASP A C 1
ATOM 1025 O O . ASP A 1 135 ? 3.160 3.388 -6.579 1.00 93.94 135 ASP A O 1
ATOM 1029 N N . VAL A 1 136 ? 3.013 1.802 -4.984 1.00 94.69 136 VAL A N 1
ATOM 1030 C CA . VAL A 1 136 ? 4.304 1.166 -5.312 1.00 94.69 136 VAL A CA 1
ATOM 1031 C C . VAL A 1 136 ? 4.357 0.775 -6.778 1.00 94.69 136 VAL A C 1
ATOM 1033 O O . VAL A 1 136 ? 5.378 0.898 -7.451 1.00 94.69 136 VAL A O 1
ATOM 1036 N N . ILE A 1 137 ? 3.223 0.290 -7.275 1.00 94.12 137 ILE A N 1
ATOM 1037 C CA . ILE A 1 137 ? 3.033 -0.133 -8.647 1.00 94.12 137 ILE A CA 1
ATOM 1038 C C . ILE A 1 137 ? 1.965 0.763 -9.240 1.00 94.12 137 ILE A C 1
ATOM 1040 O O . ILE A 1 137 ? 0.850 0.766 -8.736 1.00 94.12 137 ILE A O 1
ATOM 1044 N N . VAL A 1 138 ? 2.267 1.442 -10.347 1.00 92.19 138 VAL A N 1
ATOM 1045 C CA . VAL A 1 138 ? 1.250 2.106 -11.168 1.00 92.19 138 VAL A CA 1
ATOM 1046 C C . VAL A 1 138 ? 1.184 1.456 -12.543 1.00 92.19 138 VAL A C 1
ATOM 1048 O O . VAL A 1 138 ? 2.197 1.053 -13.121 1.00 92.19 138 VAL A O 1
ATOM 1051 N N . ASN A 1 139 ? -0.024 1.336 -13.079 1.00 89.56 139 ASN A N 1
ATOM 1052 C CA . ASN A 1 139 ? -0.274 0.865 -14.434 1.00 89.56 139 ASN A CA 1
ATOM 1053 C C . ASN A 1 139 ? -1.184 1.853 -15.152 1.00 89.56 139 ASN A C 1
ATOM 1055 O O . ASN A 1 139 ? -2.320 1.558 -15.517 1.00 89.56 139 ASN A O 1
ATOM 1059 N N . ILE A 1 140 ? -0.667 3.057 -15.338 1.00 80.88 140 ILE A N 1
ATOM 1060 C CA . ILE A 1 140 ? -1.367 4.125 -16.033 1.00 80.88 140 ILE A CA 1
ATOM 1061 C C . ILE A 1 140 ? -0.736 4.360 -17.389 1.00 80.88 140 ILE A C 1
ATOM 1063 O O . ILE A 1 140 ? 0.477 4.273 -17.579 1.00 80.88 140 ILE A O 1
ATOM 1067 N N . GLY A 1 141 ? -1.590 4.646 -18.361 1.00 66.56 141 GLY A N 1
ATOM 1068 C CA . GLY A 1 141 ? -1.149 5.333 -19.557 1.00 66.56 141 GLY A CA 1
ATOM 1069 C C . GLY A 1 141 ? -1.006 6.790 -19.183 1.00 66.56 141 GLY A C 1
ATOM 1070 O O . GLY A 1 141 ? -1.792 7.298 -18.383 1.00 66.56 141 GLY A O 1
ATOM 1071 N N . GLY A 1 142 ? -0.019 7.484 -19.725 1.00 53.53 142 GLY A N 1
ATOM 1072 C CA . GLY A 1 142 ? 0.004 8.931 -19.622 1.00 53.53 142 GLY A CA 1
ATOM 1073 C C . GLY A 1 142 ? -1.166 9.478 -20.421 1.00 53.53 142 GLY A C 1
ATOM 1074 O O . GLY A 1 142 ? -0.975 9.816 -21.572 1.00 53.53 142 GLY A O 1
ATOM 1075 N N . GLY A 1 143 ? -2.362 9.542 -19.837 1.00 48.78 143 GLY A N 1
ATOM 1076 C CA . GLY A 1 143 ? -3.287 10.650 -20.038 1.00 48.78 143 GLY A CA 1
ATOM 1077 C C . GLY A 1 143 ? -2.683 11.806 -19.260 1.00 48.78 143 GLY A C 1
ATOM 1078 O O . GLY A 1 143 ? -2.975 11.984 -18.083 1.00 48.78 143 GLY A O 1
ATOM 1079 N N . GLY A 1 144 ? -1.677 12.431 -19.864 1.00 42.81 144 GLY A N 1
ATOM 1080 C CA . GLY A 1 144 ? -0.692 13.219 -19.154 1.00 42.81 144 GLY A CA 1
ATOM 1081 C C . GLY A 1 144 ? -1.327 14.367 -18.386 1.00 42.81 144 GLY A C 1
ATOM 1082 O O . GLY A 1 144 ? -2.302 14.982 -18.828 1.00 42.81 144 GLY A O 1
ATOM 1083 N N . TYR A 1 145 ? -0.640 14.780 -17.324 1.00 44.84 145 TYR A N 1
ATOM 1084 C CA . TYR A 1 145 ? -0.345 16.203 -17.211 1.00 44.84 145 TYR A CA 1
ATOM 1085 C C . TYR A 1 145 ? -0.156 16.755 -18.645 1.00 44.84 145 TYR A C 1
ATOM 1087 O O . TYR A 1 145 ? 0.706 16.266 -19.375 1.00 44.84 145 TYR A O 1
ATOM 1095 N N . PHE A 1 146 ? -1.031 17.674 -19.075 1.00 45.56 146 PHE A N 1
ATOM 1096 C CA . PHE A 1 146 ? -1.074 18.281 -20.421 1.00 45.56 146 PHE A CA 1
ATOM 1097 C C . PHE A 1 146 ? -1.745 17.510 -21.586 1.00 45.56 146 PHE A C 1
ATOM 1099 O O . PHE A 1 146 ? -1.568 17.903 -22.736 1.00 45.56 146 PHE A O 1
ATOM 1106 N N . GLY A 1 147 ? -2.564 16.478 -21.350 1.00 50.47 147 GLY A N 1
ATOM 1107 C CA . GLY A 1 147 ? -3.519 15.992 -22.370 1.00 50.47 147 GLY A CA 1
ATOM 1108 C C . GLY A 1 147 ? -2.943 15.178 -23.541 1.00 50.47 147 GLY A C 1
ATOM 1109 O O . GLY A 1 147 ? -3.634 14.957 -24.534 1.00 50.47 147 GLY A O 1
ATOM 1110 N N . LEU A 1 148 ? -1.704 14.692 -23.443 1.00 57.12 148 LEU A N 1
ATOM 1111 C CA . LEU A 1 148 ? -1.220 13.617 -24.317 1.00 57.12 148 LEU A CA 1
ATOM 1112 C C . LEU A 1 148 ? -1.791 12.284 -23.839 1.00 57.12 148 LEU A C 1
ATOM 1114 O O . LEU A 1 148 ? -1.837 12.066 -22.637 1.00 57.12 148 LEU A O 1
ATOM 1118 N N . HIS A 1 149 ? -2.194 11.405 -24.757 1.00 62.25 149 HIS A N 1
ATOM 1119 C CA . HIS A 1 149 ? -2.584 10.026 -24.457 1.00 62.25 149 HIS A CA 1
ATOM 1120 C C . HIS A 1 149 ? -1.439 9.079 -24.822 1.00 62.25 149 HIS A C 1
ATOM 1122 O O . HIS A 1 149 ? -1.053 8.976 -25.986 1.00 62.25 149 HIS A O 1
ATOM 1128 N N . THR A 1 150 ? -0.910 8.359 -23.842 1.00 66.81 150 THR A N 1
ATOM 1129 C CA . THR A 1 150 ? 0.037 7.262 -24.025 1.00 66.81 150 THR A CA 1
ATOM 1130 C C . THR A 1 150 ? -0.577 5.970 -23.489 1.00 66.81 150 THR A C 1
ATOM 1132 O O . THR A 1 150 ? -1.419 6.017 -22.587 1.00 66.81 150 THR A O 1
ATOM 1135 N N . PRO A 1 151 ? -0.234 4.812 -24.079 1.00 72.50 151 PRO A N 1
ATOM 1136 C CA . PRO A 1 151 ? -0.801 3.537 -23.665 1.00 72.50 151 PRO A CA 1
ATOM 1137 C C . PRO A 1 151 ? -0.420 3.197 -22.216 1.00 72.50 151 PRO A C 1
ATOM 1139 O O . PRO A 1 151 ? 0.623 3.661 -21.746 1.00 72.50 151 PRO A O 1
ATOM 1142 N N . PRO A 1 152 ? -1.227 2.360 -21.532 1.00 77.75 152 PRO A N 1
ATOM 1143 C CA . PRO A 1 152 ? -0.928 1.858 -20.197 1.00 77.75 152 PRO A CA 1
ATOM 1144 C C . PRO A 1 152 ? 0.502 1.344 -20.099 1.00 77.75 152 PRO A C 1
ATOM 1146 O O . PRO A 1 152 ? 0.919 0.500 -20.898 1.00 77.75 152 PRO A O 1
ATOM 1149 N N . LYS A 1 153 ? 1.258 1.863 -19.133 1.00 86.12 153 LYS A N 1
ATOM 1150 C CA . LYS A 1 153 ? 2.630 1.441 -18.900 1.00 86.12 153 LYS A CA 1
ATOM 1151 C C . LYS A 1 153 ? 2.844 1.210 -17.415 1.00 86.12 153 LYS A C 1
ATOM 1153 O O . LYS A 1 153 ? 2.720 2.117 -16.601 1.00 86.12 153 LYS A O 1
ATOM 1158 N N . LEU A 1 154 ? 3.242 -0.017 -17.105 1.00 90.81 154 LEU A N 1
ATOM 1159 C CA . LEU A 1 154 ? 3.720 -0.389 -15.786 1.00 90.81 154 LEU A CA 1
ATOM 1160 C C . LEU A 1 154 ? 4.959 0.442 -15.433 1.00 90.81 154 LEU A C 1
ATOM 1162 O O . LEU A 1 154 ? 5.912 0.498 -16.222 1.00 90.81 154 LEU A O 1
ATOM 1166 N N . GLY A 1 155 ? 4.945 1.073 -14.267 1.00 91.56 155 GLY A N 1
ATOM 1167 C CA . GLY A 1 155 ? 6.016 1.955 -13.828 1.00 91.56 155 GLY A CA 1
ATOM 1168 C C . GLY A 1 155 ? 5.948 2.271 -12.344 1.00 91.56 155 GLY A C 1
ATOM 1169 O O . GLY A 1 155 ? 4.972 1.929 -11.681 1.00 91.56 155 GLY A O 1
ATOM 1170 N N . LEU A 1 156 ? 7.004 2.923 -11.859 1.00 91.38 156 LEU A N 1
ATOM 1171 C CA . LEU A 1 156 ? 7.025 3.569 -10.548 1.00 91.38 156 LEU A CA 1
ATOM 1172 C C . LEU A 1 156 ? 6.062 4.767 -10.537 1.00 91.38 156 LEU A C 1
ATOM 1174 O O . LEU A 1 156 ? 5.788 5.332 -11.606 1.00 91.38 156 LEU A O 1
ATOM 1178 N N . PRO A 1 157 ? 5.568 5.178 -9.359 1.00 90.69 157 PRO A N 1
ATOM 1179 C CA . PRO A 1 157 ? 4.780 6.395 -9.243 1.00 90.69 157 PRO A CA 1
ATOM 1180 C C . PRO A 1 157 ? 5.586 7.639 -9.652 1.00 90.69 157 PRO A C 1
ATOM 1182 O O . PRO A 1 157 ? 6.820 7.609 -9.726 1.00 90.69 157 PRO A O 1
ATOM 1185 N N . PRO A 1 158 ? 4.906 8.768 -9.921 1.00 89.50 158 PRO A N 1
ATOM 1186 C CA . PRO A 1 158 ? 5.581 10.018 -10.237 1.00 89.50 158 PRO A CA 1
ATOM 1187 C C . PRO A 1 158 ? 6.583 10.425 -9.146 1.00 89.50 158 PRO A C 1
ATOM 1189 O O . PRO A 1 158 ? 6.263 10.455 -7.957 1.00 89.50 158 PRO A O 1
ATOM 1192 N N . ALA A 1 159 ? 7.786 10.834 -9.555 1.00 90.62 159 ALA A N 1
ATOM 1193 C CA . ALA A 1 159 ? 8.822 11.292 -8.624 1.00 90.62 159 ALA A CA 1
ATOM 1194 C C . ALA A 1 159 ? 8.373 12.495 -7.776 1.00 90.62 159 ALA A C 1
ATOM 1196 O O . ALA A 1 159 ? 8.748 12.617 -6.619 1.00 90.62 159 ALA A O 1
ATOM 1197 N N . GLY A 1 160 ? 7.518 13.364 -8.327 1.00 89.44 160 GLY A N 1
ATOM 1198 C CA . GLY A 1 160 ? 6.975 14.519 -7.607 1.00 89.44 160 GLY A CA 1
ATOM 1199 C C . GLY A 1 160 ? 6.071 14.177 -6.417 1.00 89.44 160 GLY A C 1
ATOM 1200 O O . GLY A 1 160 ? 5.835 15.056 -5.596 1.00 89.44 160 GLY A O 1
ATOM 1201 N N . SER A 1 161 ? 5.579 12.939 -6.314 1.00 89.75 161 SER A N 1
ATOM 1202 C CA . SER A 1 161 ? 4.736 12.462 -5.209 1.00 89.75 161 SER A CA 1
ATOM 1203 C C . SER A 1 161 ? 5.391 11.359 -4.374 1.00 89.75 161 SER A C 1
ATOM 1205 O O . SER A 1 161 ? 4.777 10.877 -3.435 1.00 89.75 161 SER A O 1
ATOM 1207 N N . THR A 1 162 ? 6.633 10.977 -4.678 1.00 92.62 162 THR A N 1
ATOM 1208 C CA . THR A 1 162 ? 7.345 9.871 -4.019 1.00 92.62 162 THR A CA 1
ATOM 1209 C C . THR A 1 162 ? 8.584 10.411 -3.326 1.00 92.62 162 THR A C 1
ATOM 1211 O O . THR A 1 162 ? 9.474 10.929 -3.998 1.00 92.62 162 THR A O 1
ATOM 1214 N N . TYR A 1 163 ? 8.665 10.326 -1.996 1.00 92.94 163 TYR A N 1
ATOM 1215 C CA . TYR A 1 163 ? 9.762 10.974 -1.264 1.00 92.94 163 TYR A CA 1
ATOM 1216 C C . TYR A 1 163 ? 11.075 10.182 -1.310 1.00 92.94 163 TYR A C 1
ATOM 1218 O O . TYR A 1 163 ? 12.144 10.783 -1.208 1.00 92.94 163 TYR A O 1
ATOM 1226 N N . ASN A 1 164 ? 11.017 8.856 -1.464 1.00 93.38 164 ASN A N 1
ATOM 1227 C CA . ASN A 1 164 ? 12.197 7.998 -1.481 1.00 93.38 164 ASN A CA 1
ATOM 1228 C C . ASN A 1 164 ? 12.138 7.000 -2.645 1.00 93.38 164 ASN A C 1
ATOM 1230 O O . ASN A 1 164 ? 11.661 5.876 -2.500 1.00 93.38 164 ASN A O 1
ATOM 1234 N N . LEU A 1 165 ? 12.646 7.406 -3.810 1.00 91.44 165 LEU A N 1
ATOM 1235 C CA . LEU A 1 165 ? 12.652 6.586 -5.029 1.00 91.44 165 LEU A CA 1
ATOM 1236 C C . LEU A 1 165 ? 13.520 5.332 -4.888 1.00 91.44 165 LEU A C 1
ATOM 1238 O O . LEU A 1 165 ? 13.228 4.287 -5.476 1.00 91.44 165 LEU A O 1
ATOM 1242 N N . THR A 1 166 ? 14.594 5.424 -4.104 1.00 91.06 166 THR A N 1
ATOM 1243 C CA . THR A 1 166 ? 15.483 4.288 -3.840 1.00 91.06 166 THR A CA 1
ATOM 1244 C C . THR A 1 166 ? 14.763 3.197 -3.046 1.00 91.06 166 THR A C 1
ATOM 1246 O O . THR A 1 166 ? 14.854 2.006 -3.377 1.00 91.06 166 THR A O 1
ATOM 1249 N N . GLN A 1 167 ? 14.027 3.603 -2.011 1.00 91.25 167 GLN A N 1
ATOM 1250 C CA . GLN A 1 167 ? 13.194 2.709 -1.217 1.00 91.25 167 GLN A CA 1
ATOM 1251 C C . GLN A 1 167 ? 12.023 2.183 -2.043 1.00 91.25 167 GLN A C 1
ATOM 1253 O O . GLN A 1 167 ? 11.806 0.980 -2.044 1.00 91.25 167 GLN A O 1
ATOM 1258 N N . GLU A 1 168 ? 11.376 3.022 -2.849 1.00 93.75 168 GLU A N 1
ATOM 1259 C CA . GLU A 1 168 ? 10.256 2.620 -3.707 1.00 93.75 168 GLU A CA 1
ATOM 1260 C C . GLU A 1 168 ? 10.632 1.483 -4.669 1.00 93.75 168 GLU A C 1
ATOM 1262 O O . GLU A 1 168 ? 9.925 0.484 -4.821 1.00 93.75 168 GLU A O 1
ATOM 1267 N N . ALA A 1 169 ? 11.814 1.570 -5.282 1.00 92.44 169 ALA A N 1
ATOM 1268 C CA . ALA A 1 169 ? 12.322 0.493 -6.123 1.00 92.44 169 ALA A CA 1
ATOM 1269 C C . ALA A 1 169 ? 12.641 -0.783 -5.327 1.00 92.44 169 ALA A C 1
ATOM 1271 O O . ALA A 1 169 ? 12.577 -1.889 -5.870 1.00 92.44 169 ALA A O 1
ATOM 1272 N N . SER A 1 170 ? 13.022 -0.652 -4.058 1.00 91.56 170 SER A N 1
ATOM 1273 C CA . SER A 1 170 ? 13.242 -1.787 -3.155 1.00 91.56 170 SER A CA 1
ATOM 1274 C C . SER A 1 170 ? 11.918 -2.426 -2.732 1.00 91.56 170 SER A C 1
ATOM 1276 O O . SER A 1 170 ? 11.805 -3.652 -2.771 1.00 91.56 170 SER A O 1
ATOM 1278 N N . ASP A 1 171 ? 10.899 -1.616 -2.464 1.00 93.88 171 ASP A N 1
ATOM 1279 C CA . ASP A 1 171 ? 9.544 -2.047 -2.129 1.00 93.88 171 ASP A CA 1
ATOM 1280 C C . ASP A 1 171 ? 8.910 -2.817 -3.280 1.00 93.88 171 ASP A C 1
ATOM 1282 O O . ASP A 1 171 ? 8.395 -3.916 -3.076 1.00 93.88 171 ASP A O 1
ATOM 1286 N N . TRP A 1 172 ? 9.056 -2.335 -4.519 1.00 94.81 172 TRP A N 1
ATOM 1287 C CA . TRP A 1 172 ? 8.626 -3.087 -5.698 1.00 94.81 172 TRP A CA 1
ATOM 1288 C C . TRP A 1 172 ? 9.221 -4.496 -5.728 1.00 94.81 172 TRP A C 1
ATOM 1290 O O . TRP A 1 172 ? 8.518 -5.476 -5.987 1.00 94.81 172 TRP A O 1
ATOM 1300 N N . ARG A 1 173 ? 10.536 -4.617 -5.494 1.00 93.38 173 ARG A N 1
ATOM 1301 C CA . ARG A 1 173 ? 11.221 -5.919 -5.507 1.00 93.38 173 ARG A CA 1
ATOM 1302 C C . ARG A 1 173 ? 10.693 -6.816 -4.391 1.00 93.38 173 ARG A C 1
ATOM 1304 O O . ARG A 1 173 ? 10.396 -7.975 -4.664 1.00 93.38 173 ARG A O 1
ATOM 1311 N N . ALA A 1 174 ? 10.491 -6.270 -3.194 1.00 92.25 174 ALA A N 1
ATOM 1312 C CA . ALA A 1 174 ? 9.913 -7.007 -2.077 1.00 92.25 174 ALA A CA 1
ATOM 1313 C C . ALA A 1 174 ? 8.486 -7.499 -2.377 1.00 92.25 174 ALA A C 1
ATOM 1315 O O . ALA A 1 174 ? 8.147 -8.637 -2.043 1.00 92.25 174 ALA A O 1
ATOM 1316 N N . LEU A 1 175 ? 7.661 -6.686 -3.049 1.00 95.56 175 LEU A N 1
ATOM 1317 C CA . LEU A 1 175 ? 6.328 -7.093 -3.495 1.00 95.56 175 LEU A CA 1
ATOM 1318 C C . LEU A 1 175 ? 6.390 -8.171 -4.579 1.00 95.56 175 LEU A C 1
ATOM 1320 O O . LEU A 1 175 ? 5.597 -9.106 -4.548 1.00 95.56 175 LEU A O 1
ATOM 1324 N N . ALA A 1 176 ? 7.343 -8.097 -5.510 1.00 95.94 176 ALA A N 1
ATOM 1325 C CA . ALA A 1 176 ? 7.498 -9.082 -6.584 1.00 95.94 176 ALA A CA 1
ATOM 1326 C C . ALA A 1 176 ? 7.831 -10.501 -6.076 1.00 95.94 176 ALA A C 1
ATOM 1328 O O . ALA A 1 176 ? 7.552 -11.484 -6.769 1.00 95.94 176 ALA A O 1
ATOM 1329 N N . GLU A 1 177 ? 8.405 -10.613 -4.877 1.00 95.00 177 GLU A N 1
ATOM 1330 C CA . GLU A 1 177 ? 8.710 -11.883 -4.210 1.00 95.00 177 GLU A CA 1
ATOM 1331 C C . GLU A 1 177 ? 7.492 -12.523 -3.525 1.00 95.00 177 GLU A C 1
ATOM 1333 O O . GLU A 1 177 ? 7.523 -13.713 -3.208 1.00 95.00 177 GLU A O 1
ATOM 1338 N N . LEU A 1 178 ? 6.409 -11.769 -3.308 1.00 95.50 178 LEU A N 1
ATOM 1339 C CA . LEU A 1 178 ? 5.204 -12.271 -2.648 1.00 95.50 178 LEU A CA 1
ATOM 1340 C C . LEU A 1 178 ? 4.491 -13.338 -3.476 1.00 95.50 178 LEU A C 1
ATOM 1342 O O . LEU A 1 178 ? 4.523 -13.343 -4.710 1.00 95.50 178 LEU A O 1
ATOM 1346 N N . ASP A 1 179 ? 3.780 -14.229 -2.790 1.00 96.38 179 ASP A N 1
ATOM 1347 C CA . ASP A 1 179 ? 2.928 -15.224 -3.432 1.00 96.38 179 ASP A CA 1
ATOM 1348 C C . ASP A 1 179 ? 1.527 -14.660 -3.716 1.00 96.38 179 ASP A C 1
ATOM 1350 O O . ASP A 1 179 ? 0.655 -14.632 -2.846 1.00 96.38 179 ASP A O 1
ATOM 1354 N N . PHE A 1 180 ? 1.343 -14.153 -4.936 1.00 98.06 180 PHE A N 1
ATOM 1355 C CA . PHE A 1 180 ? 0.086 -13.625 -5.465 1.00 98.06 180 PHE A CA 1
ATOM 1356 C C . PHE A 1 180 ? -0.050 -13.981 -6.954 1.00 98.06 180 PHE A C 1
ATOM 1358 O O . PHE A 1 180 ? 0.938 -14.271 -7.631 1.00 98.06 180 PHE A O 1
ATOM 1365 N N . ALA A 1 181 ? -1.269 -13.931 -7.483 1.00 98.19 181 ALA A N 1
ATOM 1366 C CA . ALA A 1 181 ? -1.561 -14.156 -8.895 1.00 98.19 181 ALA A CA 1
ATOM 1367 C C . ALA A 1 181 ? -1.633 -12.831 -9.673 1.00 98.19 181 ALA A C 1
ATOM 1369 O O . ALA A 1 181 ? -0.950 -12.661 -10.690 1.00 98.19 181 ALA A O 1
ATOM 1370 N N . THR A 1 182 ? -2.411 -11.877 -9.153 1.00 97.81 182 THR A N 1
ATOM 1371 C CA . THR A 1 182 ? -2.697 -10.589 -9.802 1.00 97.81 182 THR A CA 1
ATOM 1372 C C . THR A 1 182 ? -2.532 -9.439 -8.814 1.00 97.81 182 THR A C 1
ATOM 1374 O O . THR A 1 182 ? -2.991 -9.524 -7.675 1.00 97.81 182 THR A O 1
ATOM 1377 N N . ALA A 1 183 ? -1.878 -8.367 -9.253 1.00 97.75 183 ALA A N 1
ATOM 1378 C CA . ALA A 1 183 ? -1.799 -7.099 -8.540 1.00 97.75 183 ALA A CA 1
ATOM 1379 C C . ALA A 1 183 ? -2.868 -6.122 -9.050 1.00 97.75 183 ALA A C 1
ATOM 1381 O O . ALA A 1 183 ? -3.134 -6.086 -10.246 1.00 97.75 183 ALA A O 1
ATOM 1382 N N . TYR A 1 184 ? -3.431 -5.302 -8.170 1.00 96.44 184 TYR A N 1
ATOM 1383 C CA . TYR A 1 184 ? -4.440 -4.287 -8.479 1.00 96.44 184 TYR A CA 1
ATOM 1384 C C . TYR A 1 184 ? -3.941 -2.912 -8.019 1.00 96.44 184 TYR A C 1
ATOM 1386 O O . TYR A 1 184 ? -4.257 -2.502 -6.901 1.00 96.44 184 TYR A O 1
ATOM 1394 N N . PRO A 1 185 ? -3.100 -2.240 -8.829 1.00 93.88 185 PRO A N 1
ATOM 1395 C CA . PRO A 1 185 ? -2.612 -0.889 -8.555 1.00 93.88 185 PRO A CA 1
ATOM 1396 C C . PRO A 1 185 ? -3.728 0.095 -8.213 1.00 93.88 185 PRO A C 1
ATOM 1398 O O . PRO A 1 185 ? -4.795 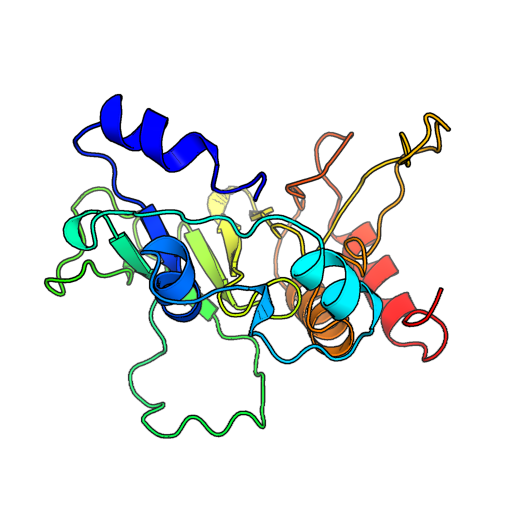0.045 -8.825 1.00 93.88 185 PRO A O 1
ATOM 1401 N N . SER A 1 186 ? -3.464 1.039 -7.306 1.00 89.75 186 SER A N 1
ATOM 1402 C CA . SER A 1 186 ? -4.420 2.123 -7.032 1.00 89.75 186 SER A CA 1
ATOM 1403 C C . SER A 1 186 ? -4.639 3.022 -8.250 1.00 89.75 186 SER A C 1
ATOM 1405 O O . SER A 1 186 ? -5.729 3.556 -8.457 1.00 89.75 186 SER A O 1
ATOM 1407 N N . HIS A 1 187 ? -3.605 3.151 -9.081 1.00 89.56 187 HIS A N 1
ATOM 1408 C CA . HIS A 1 187 ? -3.659 3.806 -10.377 1.00 89.56 187 HIS A CA 1
ATOM 1409 C C . HIS A 1 187 ? -3.488 2.755 -11.478 1.00 89.56 187 HIS A C 1
ATOM 1411 O O . HIS A 1 187 ? -2.369 2.429 -11.884 1.00 89.56 187 HIS A O 1
ATOM 1417 N N . ASP A 1 188 ? -4.611 2.216 -11.947 1.00 84.62 188 ASP A N 1
ATOM 1418 C CA . ASP A 1 188 ? -4.688 1.228 -13.023 1.00 84.62 188 ASP A CA 1
ATOM 1419 C C . ASP A 1 188 ? -5.732 1.663 -14.058 1.00 84.62 188 ASP A C 1
ATOM 1421 O O . ASP A 1 188 ? -6.802 2.161 -13.712 1.00 84.62 188 ASP A O 1
ATOM 1425 N N . VAL A 1 189 ? -5.435 1.453 -15.336 1.00 79.81 189 VAL A N 1
ATOM 1426 C CA . VAL A 1 189 ? -6.414 1.584 -16.432 1.00 79.81 189 VAL A CA 1
ATOM 1427 C C . VAL A 1 189 ? -6.837 0.221 -17.002 1.00 79.81 189 VAL A C 1
ATOM 1429 O O . VAL A 1 189 ? -7.585 0.162 -17.977 1.00 79.81 189 VAL A O 1
ATOM 1432 N N . GLY A 1 190 ? -6.343 -0.873 -16.417 1.00 77.25 190 GLY A N 1
ATOM 1433 C CA . GLY A 1 190 ? -6.692 -2.255 -16.733 1.00 77.25 190 GLY A CA 1
ATOM 1434 C C . GLY A 1 190 ? -7.556 -2.934 -15.664 1.00 77.25 190 GLY A C 1
ATOM 1435 O O . GLY A 1 190 ? -8.220 -2.293 -14.855 1.00 77.25 190 GLY A O 1
ATOM 1436 N N . THR A 1 191 ? -7.563 -4.268 -15.684 1.00 83.88 191 THR A N 1
ATOM 1437 C CA . THR A 1 191 ? -8.291 -5.130 -14.733 1.00 83.88 191 THR A CA 1
ATOM 1438 C C . THR A 1 191 ? -7.331 -5.848 -13.777 1.00 83.88 191 THR A C 1
ATOM 1440 O O . THR A 1 191 ? -7.566 -7.001 -13.414 1.00 83.88 191 THR A O 1
ATOM 1443 N N . GLY A 1 192 ? -6.215 -5.203 -13.429 1.00 91.38 192 GLY A N 1
ATOM 1444 C CA . GLY A 1 192 ? -5.104 -5.801 -12.699 1.00 91.38 192 GLY A CA 1
ATOM 1445 C C . GLY A 1 192 ? -3.945 -6.261 -13.590 1.00 91.38 192 GLY A C 1
ATOM 1446 O O . GLY A 1 192 ? -4.057 -6.435 -14.806 1.00 91.38 192 GLY A O 1
ATOM 1447 N N . VAL A 1 193 ? -2.798 -6.472 -12.949 1.00 94.88 193 VAL A N 1
ATOM 1448 C CA . VAL A 1 193 ? -1.506 -6.776 -13.563 1.00 94.88 193 VAL A CA 1
ATOM 1449 C C . VAL A 1 193 ? -1.024 -8.155 -13.099 1.00 94.88 193 VAL A C 1
ATOM 1451 O O . VAL A 1 193 ? -0.903 -8.388 -11.894 1.00 94.88 193 VAL A O 1
ATOM 1454 N N . PRO A 1 194 ? -0.706 -9.093 -14.008 1.00 96.81 194 PRO A N 1
ATOM 1455 C CA . PRO A 1 194 ? -0.250 -10.423 -13.615 1.00 96.81 194 PRO A CA 1
ATOM 1456 C C . PRO A 1 194 ? 1.126 -10.367 -12.938 1.00 96.81 194 PRO A C 1
ATOM 1458 O O . PRO A 1 194 ? 2.006 -9.612 -13.367 1.00 96.81 194 PRO A O 1
ATOM 1461 N N . LYS A 1 195 ? 1.365 -11.240 -11.948 1.00 97.19 195 LYS A N 1
ATOM 1462 C CA . LYS A 1 195 ? 2.654 -11.340 -11.228 1.00 97.19 195 LYS A CA 1
ATOM 1463 C C . LYS A 1 195 ? 3.865 -11.398 -12.162 1.00 97.19 195 LYS A C 1
ATOM 1465 O O . LYS A 1 195 ? 4.877 -10.750 -11.904 1.00 97.19 195 LYS A O 1
ATOM 1470 N N . ALA A 1 196 ? 3.763 -12.116 -13.281 1.00 97.25 196 ALA A N 1
ATOM 1471 C CA . ALA A 1 196 ? 4.847 -12.222 -14.258 1.00 97.25 196 ALA A CA 1
ATOM 1472 C C . ALA A 1 196 ? 5.306 -10.855 -14.809 1.00 97.25 196 ALA A C 1
ATOM 1474 O O . ALA A 1 196 ? 6.507 -10.641 -15.000 1.00 97.25 196 ALA A O 1
ATOM 1475 N N . ALA A 1 197 ? 4.382 -9.912 -15.023 1.00 95.19 197 ALA A N 1
ATOM 1476 C CA . ALA A 1 197 ? 4.713 -8.561 -15.470 1.00 95.19 197 ALA A CA 1
ATOM 1477 C C . ALA A 1 197 ? 5.413 -7.757 -14.361 1.00 95.19 197 ALA A C 1
ATOM 1479 O O . ALA A 1 197 ? 6.435 -7.122 -14.628 1.00 95.19 197 ALA A O 1
ATOM 1480 N N . ILE A 1 198 ? 4.938 -7.869 -13.114 1.00 96.00 198 ILE A N 1
ATOM 1481 C CA . ILE A 1 198 ? 5.553 -7.229 -11.937 1.00 96.00 198 ILE A CA 1
ATOM 1482 C C . ILE A 1 198 ? 6.992 -7.710 -11.731 1.00 96.00 198 ILE A C 1
ATOM 1484 O O . ILE A 1 198 ? 7.905 -6.894 -11.603 1.00 96.00 198 ILE A O 1
ATOM 1488 N N . VAL A 1 199 ? 7.216 -9.027 -11.784 1.00 96.56 199 VAL A N 1
ATOM 1489 C CA . VAL A 1 199 ? 8.549 -9.643 -11.672 1.00 96.56 199 VAL A CA 1
ATOM 1490 C C . VAL A 1 199 ? 9.459 -9.210 -12.822 1.00 96.56 199 VAL A C 1
ATOM 1492 O O . VAL A 1 199 ? 10.643 -8.937 -12.619 1.00 96.56 199 VAL A O 1
ATOM 1495 N N . THR A 1 200 ? 8.925 -9.121 -14.042 1.00 95.62 200 THR A N 1
ATOM 1496 C CA . THR A 1 200 ? 9.694 -8.656 -15.206 1.00 95.62 200 THR A CA 1
ATOM 1497 C C . THR A 1 200 ? 10.150 -7.210 -15.032 1.00 95.62 200 THR A C 1
A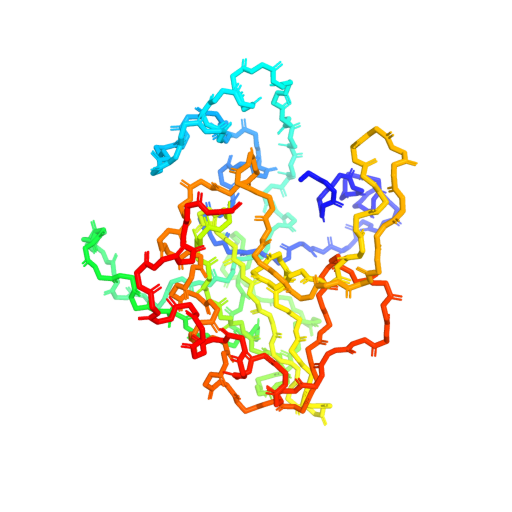TOM 1499 O O . THR A 1 200 ? 11.293 -6.888 -15.357 1.00 95.62 200 THR A O 1
ATOM 1502 N N . PHE A 1 201 ? 9.292 -6.339 -14.498 1.00 93.44 201 PHE A N 1
ATOM 1503 C CA . PHE A 1 201 ? 9.652 -4.953 -14.214 1.00 93.44 201 PHE A CA 1
ATOM 1504 C C . PHE A 1 201 ? 10.666 -4.844 -13.066 1.00 93.44 201 PHE A C 1
ATOM 1506 O O . PHE A 1 201 ? 11.667 -4.143 -13.205 1.00 93.44 201 PHE A O 1
ATOM 1513 N N . ALA A 1 202 ? 10.490 -5.620 -11.991 1.00 92.88 202 ALA A N 1
ATOM 1514 C CA . ALA A 1 202 ? 11.408 -5.658 -10.849 1.00 92.88 202 ALA A CA 1
ATOM 1515 C C . ALA A 1 202 ? 12.861 -5.956 -11.269 1.00 92.88 202 ALA A C 1
ATOM 1517 O O . ALA A 1 202 ? 13.806 -5.329 -10.787 1.00 92.88 202 ALA A O 1
ATOM 1518 N N . LYS A 1 203 ? 13.046 -6.870 -12.233 1.00 91.62 203 LYS A N 1
ATOM 1519 C CA . LYS A 1 203 ? 14.365 -7.191 -12.805 1.00 91.62 203 LYS A CA 1
ATOM 1520 C C . LYS A 1 203 ? 15.008 -6.007 -13.534 1.00 91.62 203 LYS A C 1
ATOM 1522 O O . LYS A 1 203 ? 16.226 -5.878 -13.499 1.00 91.62 203 LYS A O 1
ATOM 1527 N N . LYS A 1 204 ? 14.218 -5.133 -14.171 1.00 88.44 204 LYS A N 1
ATOM 1528 C CA . LYS A 1 204 ? 14.726 -3.920 -14.842 1.00 88.44 204 LYS A CA 1
ATOM 1529 C C . LYS A 1 204 ? 15.202 -2.881 -13.831 1.00 88.44 204 LYS A C 1
ATOM 1531 O O . LYS A 1 204 ? 16.262 -2.293 -14.025 1.00 88.44 204 LYS A O 1
ATOM 1536 N N . LEU A 1 205 ? 14.475 -2.733 -12.720 1.00 83.75 205 LEU A N 1
ATOM 1537 C CA . LEU A 1 205 ? 14.849 -1.827 -11.631 1.00 83.75 205 LEU A CA 1
ATOM 1538 C C . LEU A 1 205 ? 16.199 -2.186 -10.999 1.00 83.75 205 LEU A C 1
ATOM 1540 O O . LEU A 1 205 ? 16.850 -1.323 -10.426 1.00 83.75 205 LEU A O 1
ATOM 1544 N N . ALA A 1 206 ? 16.647 -3.444 -11.062 1.00 68.56 206 ALA A N 1
ATOM 1545 C CA . ALA A 1 206 ? 17.970 -3.852 -10.573 1.00 68.56 206 ALA A CA 1
ATOM 1546 C C . ALA A 1 206 ? 19.146 -3.292 -11.407 1.00 68.56 206 ALA A C 1
ATOM 1548 O O . ALA A 1 206 ? 20.299 -3.450 -11.010 1.00 68.56 206 ALA A O 1
ATOM 1549 N N . SER A 1 207 ? 18.877 -2.630 -12.540 1.00 57.28 207 SER A N 1
ATOM 1550 C CA . SER A 1 207 ? 19.892 -1.925 -13.324 1.00 57.28 207 SER A CA 1
ATOM 1551 C C . SER A 1 207 ? 20.006 -0.447 -12.887 1.00 57.28 207 SER A C 1
ATOM 1553 O O . SER A 1 207 ? 18.981 0.229 -12.784 1.00 57.28 207 SER A O 1
ATOM 1555 N N . PRO A 1 208 ? 21.219 0.104 -12.671 1.00 47.84 208 PRO A N 1
ATOM 1556 C CA . PRO A 1 208 ? 21.419 1.484 -12.194 1.00 47.84 208 PRO A CA 1
ATOM 1557 C C . PRO A 1 208 ? 20.795 2.589 -13.068 1.00 47.84 208 PRO A C 1
ATOM 1559 O O . PRO A 1 208 ? 20.645 3.718 -12.617 1.00 47.84 208 PRO A O 1
ATOM 1562 N N . ALA A 1 209 ? 20.433 2.287 -14.318 1.00 48.41 209 ALA A N 1
ATOM 1563 C CA . ALA A 1 209 ? 19.958 3.266 -15.294 1.00 48.41 209 ALA A CA 1
ATOM 1564 C C . ALA A 1 209 ? 18.474 3.663 -15.142 1.00 48.41 209 ALA A C 1
ATOM 1566 O O . ALA A 1 209 ? 18.043 4.609 -15.791 1.00 48.41 209 ALA A O 1
ATOM 1567 N N . THR A 1 210 ? 17.671 2.950 -14.339 1.00 53.12 210 THR A N 1
ATOM 1568 C CA . THR A 1 210 ? 16.198 3.117 -14.328 1.00 53.12 210 THR A CA 1
ATOM 1569 C C . THR A 1 210 ? 15.673 4.131 -13.298 1.00 53.12 210 THR A C 1
ATOM 1571 O O . THR A 1 210 ? 14.523 4.534 -13.391 1.00 53.12 210 THR A O 1
ATOM 1574 N N . LEU A 1 211 ? 16.484 4.584 -12.335 1.00 48.91 211 LEU A N 1
ATOM 1575 C CA . LEU A 1 211 ? 16.014 5.458 -11.240 1.00 48.91 211 LEU A CA 1
ATOM 1576 C C . LEU A 1 211 ? 15.969 6.960 -11.587 1.00 48.91 211 LEU A C 1
ATOM 1578 O O . LEU A 1 211 ? 15.540 7.759 -10.761 1.00 48.91 211 LEU A O 1
ATOM 1582 N N . ILE A 1 212 ? 16.433 7.356 -12.779 1.00 40.81 212 ILE A N 1
ATOM 1583 C CA . ILE A 1 212 ? 16.680 8.767 -13.150 1.00 40.81 212 ILE A CA 1
ATOM 1584 C C . ILE A 1 212 ? 15.970 9.164 -14.465 1.00 40.81 212 ILE A C 1
ATOM 1586 O O . ILE A 1 212 ? 16.176 10.267 -14.967 1.00 40.81 212 ILE A O 1
ATOM 1590 N N . SER A 1 213 ? 15.164 8.273 -15.056 1.00 37.91 213 SER A N 1
ATOM 1591 C CA . SER A 1 213 ? 14.450 8.497 -16.330 1.00 37.91 213 SER A CA 1
ATOM 1592 C C . SER A 1 213 ? 12.955 8.670 -16.125 1.00 37.91 213 SER A C 1
ATOM 1594 O O . SER A 1 213 ? 12.371 9.553 -16.784 1.00 37.91 213 SER A O 1
#

Radius of gyration: 17.35 Å; chains: 1; bounding box: 43×41×48 Å

Foldseek 3Di:
DVVCPCVVVVCVVPVPAADEFAPQCVCLQQQNDWPLPDAFPDVLQVVLSVPDDTDRHRDDQQRYWHPDDDPPCPDPPVPDPPWDKDFQQCTAGPVRDDDPPRDDGPQKMWTQQPFQHNGDIWIAGRVQLEIALEQLWAQDFPCDPVRDGGHTDIDHHDPNRTRHLPSSLVSLLVVLPDRGAFYDYPHHPDPTDGSVVSVVVNVVSVDPPRSPD

pLDDT: mean 83.8, std 16.19, range [35.97, 98.31]